Protein AF-A0A7G6Y5H1-F1 (afdb_monomer)

Mean predicted aligned error: 6.07 Å

pLDDT: mean 86.32, std 12.03, range [44.22, 97.88]

Secondary structure (DSSP, 8-state):
-HHHHHHHHHHHHHHHHHHHTS---GGGHHHHHHHHHHHHHHHHHHHHS---HHHHHHHHHHHHHHHHHHIIIIITTHHHHHHHHHHHHHHHHHHHHHHTTSS-HHHHHHHHHHHHHHHHHHHHT---HHHHHHHHHHHHHHHHHHHHHHHHHHTHHHHTT--S------HHHHHHHHHHHHHH-

Foldseek 3Di:
DVLVVVLVCQLVVLVVLLVVLPLDALLCQLVNLCSNCVSVQVVCCVPVVDGDCVSLVVSQVSNQRSQVVLCVPPQNCQLVVQLVCQLVVQLVVVVVVVVVVAADNNVSSNLSSLRSSQLNSVCSSPDDSVVSNVLSVVLSVQLVVVQVVVCVVVVVVPVVPDPDSPSHSSSNSSSVSSSVSSSVD

Radius of gyration: 16.45 Å; Cα contacts (8 Å, |Δi|>4): 243; chains: 1; bounding box: 45×28×51 Å

Structure (mmCIF, N/CA/C/O backbone):
data_AF-A0A7G6Y5H1-F1
#
_entry.id   AF-A0A7G6Y5H1-F1
#
loop_
_atom_site.group_PDB
_atom_site.id
_atom_site.type_symbol
_atom_site.label_atom_id
_atom_site.label_alt_id
_atom_site.label_comp_id
_atom_site.label_asym_id
_atom_site.label_entity_id
_atom_site.label_seq_id
_atom_site.pdbx_PDB_ins_code
_atom_site.Cartn_x
_atom_site.Cartn_y
_atom_site.Cartn_z
_atom_site.occupancy
_atom_site.B_iso_or_equiv
_atom_site.auth_seq_id
_atom_site.auth_comp_id
_atom_site.auth_asym_id
_atom_site.auth_atom_id
_atom_site.pdbx_PDB_model_num
ATOM 1 N N . MET A 1 1 ? -29.452 -4.545 0.955 1.00 57.19 1 MET A N 1
ATOM 2 C CA . MET A 1 1 ? -28.895 -4.351 -0.406 1.00 57.19 1 MET A CA 1
ATOM 3 C C . MET A 1 1 ? -27.833 -3.258 -0.446 1.00 57.19 1 MET A C 1
ATOM 5 O O . MET A 1 1 ? -26.845 -3.465 -1.133 1.00 57.19 1 MET A O 1
ATOM 9 N N . GLU A 1 2 ? -27.969 -2.169 0.320 1.00 74.62 2 GLU A N 1
ATOM 10 C CA . GLU A 1 2 ? -27.025 -1.032 0.322 1.00 74.62 2 GLU A CA 1
ATOM 11 C C . GLU A 1 2 ? -25.546 -1.386 0.541 1.00 74.62 2 GLU A C 1
ATOM 13 O O . GLU A 1 2 ? -24.696 -0.893 -0.192 1.00 74.62 2 GLU A O 1
ATOM 18 N N . GLU A 1 3 ? -25.213 -2.270 1.490 1.00 78.56 3 GLU A N 1
ATOM 19 C CA . GLU A 1 3 ? -23.804 -2.531 1.843 1.00 78.56 3 GLU A CA 1
ATOM 20 C C . GLU A 1 3 ? -22.987 -3.136 0.687 1.00 78.56 3 GLU A C 1
ATOM 22 O O . GLU A 1 3 ? -21.843 -2.740 0.461 1.00 78.56 3 GLU A O 1
ATOM 27 N N . LYS A 1 4 ? -23.577 -4.060 -0.085 1.00 81.38 4 LYS A N 1
ATOM 28 C CA . LYS A 1 4 ? -22.908 -4.655 -1.255 1.00 81.38 4 LYS A CA 1
ATOM 29 C C . LYS A 1 4 ? -22.724 -3.623 -2.366 1.00 81.38 4 LYS A C 1
ATOM 31 O O . LYS A 1 4 ? -21.653 -3.568 -2.963 1.00 81.38 4 LYS A O 1
ATOM 36 N N . THR A 1 5 ? -23.733 -2.785 -2.597 1.00 83.12 5 THR A N 1
ATOM 37 C CA . THR A 1 5 ? -23.684 -1.720 -3.604 1.00 83.12 5 THR A CA 1
ATOM 38 C C . THR A 1 5 ? -22.577 -0.717 -3.295 1.00 83.12 5 THR A C 1
ATOM 40 O O . THR A 1 5 ? -21.784 -0.411 -4.177 1.00 83.12 5 THR A O 1
ATOM 43 N N . ILE A 1 6 ? -22.446 -0.275 -2.038 1.00 83.50 6 ILE A N 1
ATOM 44 C CA . ILE A 1 6 ? -21.390 0.666 -1.628 1.00 83.50 6 ILE A CA 1
ATOM 45 C C . ILE A 1 6 ? -19.999 0.075 -1.878 1.00 83.50 6 ILE A C 1
ATOM 47 O O . ILE A 1 6 ? -19.141 0.752 -2.438 1.00 83.50 6 ILE A O 1
ATOM 51 N N . ARG A 1 7 ? -19.771 -1.195 -1.515 1.00 87.38 7 ARG A N 1
ATOM 52 C CA . ARG A 1 7 ? -18.475 -1.857 -1.744 1.00 87.38 7 ARG A CA 1
ATOM 53 C C . ARG A 1 7 ? -18.123 -1.917 -3.230 1.00 87.38 7 ARG A C 1
ATOM 55 O O . ARG A 1 7 ? -17.000 -1.591 -3.594 1.00 87.38 7 ARG A O 1
ATOM 62 N N . ILE A 1 8 ? -19.087 -2.291 -4.074 1.00 86.06 8 ILE A N 1
ATOM 63 C CA . ILE A 1 8 ? -18.897 -2.367 -5.528 1.00 86.06 8 ILE A CA 1
ATOM 64 C C . ILE A 1 8 ? -18.601 -0.981 -6.106 1.00 86.06 8 ILE A C 1
ATOM 66 O O . ILE A 1 8 ? -17.679 -0.851 -6.901 1.00 86.06 8 ILE A O 1
ATOM 70 N N . VAL A 1 9 ? -19.337 0.054 -5.690 1.00 87.06 9 VAL A N 1
ATOM 71 C CA . VAL A 1 9 ? -19.145 1.426 -6.184 1.00 87.06 9 VAL A CA 1
ATOM 72 C C . VAL A 1 9 ? -17.780 1.981 -5.778 1.00 87.06 9 VAL A C 1
ATOM 74 O O . VAL A 1 9 ? -17.096 2.553 -6.620 1.00 87.06 9 VAL A O 1
ATOM 77 N N . VAL A 1 10 ? -17.349 1.780 -4.528 1.00 86.12 10 VAL A N 1
ATOM 78 C CA . VAL A 1 10 ? -16.019 2.217 -4.068 1.00 86.12 10 VAL A CA 1
ATOM 79 C C . VAL A 1 10 ? -14.916 1.480 -4.822 1.00 86.12 10 VAL A C 1
ATOM 81 O O . VAL A 1 10 ? -13.999 2.120 -5.328 1.00 86.12 10 VAL A O 1
ATOM 84 N N . ALA A 1 11 ? -15.022 0.155 -4.945 1.00 87.50 11 ALA A N 1
ATOM 85 C CA . ALA A 1 11 ? -14.052 -0.647 -5.683 1.00 87.50 11 ALA A CA 1
ATOM 86 C C . ALA A 1 11 ? -13.960 -0.212 -7.150 1.00 87.50 11 ALA A C 1
ATOM 88 O O . ALA A 1 11 ? -12.872 0.061 -7.647 1.00 87.50 11 ALA A O 1
ATOM 89 N N . ALA A 1 12 ? -15.103 -0.093 -7.829 1.00 86.31 12 ALA A N 1
ATOM 90 C CA . ALA A 1 12 ? -15.162 0.348 -9.215 1.00 86.31 12 ALA A CA 1
ATOM 91 C C . ALA A 1 12 ? -14.600 1.766 -9.376 1.00 86.31 12 ALA A C 1
ATOM 93 O O . ALA A 1 12 ? -13.793 1.995 -10.270 1.00 86.31 12 ALA A O 1
ATOM 94 N N . GLY A 1 13 ? -14.968 2.694 -8.488 1.00 84.38 13 GLY A N 1
ATOM 95 C CA . GLY A 1 13 ? -14.472 4.067 -8.501 1.00 84.38 13 GLY A CA 1
ATOM 96 C C . GLY A 1 13 ? -12.954 4.146 -8.345 1.00 84.38 13 GLY A C 1
ATOM 97 O O . GLY A 1 13 ? -12.303 4.832 -9.125 1.00 84.38 13 GLY A O 1
ATOM 98 N N . LEU A 1 14 ? -12.380 3.398 -7.398 1.00 87.62 14 LEU A N 1
ATOM 99 C CA . LEU A 1 14 ? -10.930 3.346 -7.188 1.00 87.62 14 LEU A CA 1
ATOM 100 C C . LEU A 1 14 ? -10.200 2.671 -8.352 1.00 87.62 14 LEU A C 1
ATOM 102 O O . LEU A 1 14 ? -9.166 3.171 -8.780 1.00 87.62 14 LEU A O 1
ATOM 106 N N . CYS A 1 15 ? -10.743 1.585 -8.910 1.00 85.88 15 CYS A N 1
ATOM 107 C CA . CYS A 1 15 ? -10.173 0.948 -10.098 1.00 85.88 15 CYS A CA 1
ATOM 108 C C . CYS A 1 15 ? -10.182 1.894 -11.303 1.00 85.88 15 CYS A C 1
ATOM 110 O O . CYS A 1 15 ? -9.177 2.010 -11.996 1.00 85.88 15 CYS A O 1
ATOM 112 N N . VAL A 1 16 ? -11.296 2.590 -11.550 1.00 85.56 16 VAL A N 1
ATOM 113 C CA . VAL A 1 16 ? -11.408 3.560 -12.649 1.00 85.56 16 VAL A CA 1
ATOM 114 C C . VAL A 1 16 ? -10.455 4.732 -12.432 1.00 85.56 16 VAL A C 1
ATOM 116 O O . VAL A 1 16 ? -9.749 5.107 -13.362 1.00 85.56 16 VAL A O 1
ATOM 119 N N . ALA A 1 17 ? -10.392 5.279 -11.216 1.00 81.31 17 ALA A N 1
ATOM 120 C CA . ALA A 1 17 ? -9.475 6.364 -10.881 1.00 81.31 17 ALA A CA 1
ATOM 121 C C . ALA A 1 17 ? -8.012 5.943 -11.066 1.00 81.31 17 ALA A C 1
ATOM 123 O O . ALA A 1 17 ? -7.240 6.681 -11.669 1.00 81.31 17 ALA A O 1
ATOM 124 N N . LEU A 1 18 ? -7.656 4.734 -10.617 1.00 84.56 18 LEU A N 1
ATOM 125 C CA . LEU A 1 18 ? -6.321 4.175 -10.790 1.00 84.56 18 LEU A CA 1
ATOM 126 C C . LEU A 1 18 ? -5.973 4.062 -12.272 1.00 84.56 18 LEU A C 1
ATOM 128 O O . LEU A 1 18 ? -4.970 4.617 -12.691 1.00 84.56 18 LEU A O 1
ATOM 132 N N . LEU A 1 19 ? -6.820 3.408 -13.073 1.00 82.31 19 LEU A N 1
ATOM 133 C CA . LEU A 1 19 ? -6.599 3.239 -14.514 1.00 82.31 19 LEU A CA 1
ATOM 134 C C . LEU A 1 19 ? -6.568 4.579 -15.271 1.00 82.31 19 LEU A C 1
ATOM 136 O O . LEU A 1 19 ? -5.875 4.697 -16.279 1.00 82.31 19 LEU A O 1
ATOM 140 N N . GLY A 1 20 ? -7.296 5.586 -14.783 1.00 78.50 20 GLY A N 1
ATOM 141 C CA . GLY A 1 20 ? -7.318 6.939 -15.336 1.00 78.50 20 GLY A CA 1
ATOM 142 C C . GLY A 1 20 ? -6.099 7.799 -14.986 1.00 78.50 20 GLY A C 1
ATOM 143 O O . GLY A 1 20 ? -5.848 8.771 -15.693 1.00 78.50 20 GLY A O 1
ATOM 144 N N . ALA A 1 21 ? -5.325 7.450 -13.950 1.00 75.56 21 ALA A N 1
ATOM 145 C CA . ALA A 1 21 ? -4.159 8.223 -13.506 1.00 75.56 21 ALA A CA 1
ATOM 146 C C . ALA A 1 21 ? -2.975 8.188 -14.500 1.00 75.56 21 ALA A C 1
ATOM 148 O O . ALA A 1 21 ? -2.070 9.013 -14.409 1.00 75.56 21 ALA A O 1
ATOM 149 N N . GLY A 1 22 ? -2.998 7.286 -15.490 1.00 65.81 22 GLY A N 1
ATOM 150 C CA . GLY A 1 22 ? -1.928 7.138 -16.480 1.00 65.81 22 GLY A CA 1
ATOM 151 C C . GLY A 1 22 ? -0.660 6.488 -15.906 1.00 65.81 22 GLY A C 1
ATOM 152 O O . GLY A 1 22 ? -0.430 6.465 -14.700 1.00 65.81 22 GLY A O 1
ATOM 153 N N . GLY A 1 23 ? 0.163 5.882 -16.771 1.00 70.06 23 GLY A N 1
ATOM 154 C CA . GLY A 1 23 ? 1.411 5.225 -16.341 1.00 70.06 23 GLY A CA 1
ATOM 155 C C . GLY A 1 23 ? 1.211 3.979 -15.466 1.00 70.06 23 GLY A C 1
ATOM 156 O O . GLY A 1 23 ? 2.094 3.618 -14.696 1.00 70.06 23 GLY A O 1
ATOM 157 N N . VAL A 1 24 ? 0.041 3.344 -15.565 1.00 72.56 24 VAL A N 1
ATOM 158 C CA . VAL A 1 24 ? -0.353 2.177 -14.771 1.00 72.56 24 VAL A CA 1
ATOM 159 C C . VAL A 1 24 ? 0.063 0.912 -15.521 1.00 72.56 24 VAL A C 1
ATOM 161 O O . VAL A 1 24 ? -0.574 0.541 -16.508 1.00 72.56 24 VAL A O 1
ATOM 164 N N . GLY A 1 25 ? 1.151 0.275 -15.095 1.00 87.00 25 GLY A N 1
ATOM 165 C CA . GLY A 1 25 ? 1.607 -0.994 -15.654 1.00 87.00 25 GLY A CA 1
ATOM 166 C C . GLY A 1 25 ? 1.215 -2.194 -14.785 1.00 87.00 25 GLY A C 1
ATOM 167 O O . GLY A 1 25 ? 0.366 -2.088 -13.890 1.00 87.00 25 GLY A O 1
ATOM 168 N N . PRO A 1 26 ? 1.804 -3.373 -15.047 1.00 91.69 26 PRO A N 1
ATOM 169 C CA . PRO A 1 26 ? 1.557 -4.575 -14.257 1.00 91.69 26 PRO A CA 1
ATOM 170 C C . PRO A 1 26 ? 1.789 -4.417 -12.745 1.00 91.69 26 PRO A C 1
ATOM 172 O O . PRO A 1 26 ? 1.160 -5.139 -11.968 1.00 91.69 26 PRO A O 1
ATOM 175 N N . ALA A 1 27 ? 2.625 -3.474 -12.289 1.00 92.06 27 ALA A N 1
ATOM 176 C CA . ALA A 1 27 ? 2.854 -3.267 -10.855 1.00 92.06 27 ALA A CA 1
ATOM 177 C C . ALA A 1 27 ? 1.588 -2.811 -10.103 1.00 92.06 27 ALA A C 1
ATOM 179 O O . ALA A 1 27 ? 1.458 -3.031 -8.896 1.00 92.06 27 ALA A O 1
ATOM 180 N N . ALA A 1 28 ? 0.601 -2.264 -10.815 1.00 92.69 28 ALA A N 1
ATOM 181 C CA . ALA A 1 28 ? -0.667 -1.827 -10.246 1.00 92.69 28 ALA A CA 1
ATOM 182 C C . ALA A 1 28 ? -1.599 -2.966 -9.801 1.00 92.69 28 ALA A C 1
ATOM 184 O O . ALA A 1 28 ? -2.605 -2.694 -9.147 1.00 92.69 28 ALA A O 1
ATOM 185 N N . ILE A 1 29 ? -1.288 -4.236 -10.092 1.00 94.44 29 ILE A N 1
ATOM 186 C CA . ILE A 1 29 ? -2.112 -5.388 -9.675 1.00 94.44 29 ILE A CA 1
ATOM 187 C C . ILE A 1 29 ? -2.346 -5.401 -8.155 1.00 94.44 29 ILE A C 1
ATOM 189 O O . ILE A 1 29 ? -3.465 -5.651 -7.703 1.00 94.44 29 ILE A O 1
ATOM 193 N N . GLY A 1 30 ? -1.324 -5.069 -7.359 1.00 93.75 30 GLY A N 1
ATOM 194 C CA . GLY A 1 30 ? -1.467 -4.939 -5.907 1.00 93.75 30 GLY A CA 1
ATOM 195 C C . GLY A 1 30 ? -2.452 -3.835 -5.507 1.00 93.75 30 GLY A C 1
ATOM 196 O O . GLY A 1 30 ? -3.325 -4.056 -4.668 1.00 93.75 30 GLY A O 1
ATOM 197 N N . ALA A 1 31 ? -2.367 -2.669 -6.154 1.00 93.38 31 ALA A N 1
ATOM 198 C CA . ALA A 1 31 ? -3.290 -1.558 -5.930 1.00 93.38 31 ALA A CA 1
ATOM 199 C C . ALA A 1 31 ? -4.723 -1.897 -6.381 1.00 93.38 31 ALA A C 1
ATOM 201 O O . ALA A 1 31 ? -5.670 -1.599 -5.662 1.00 93.38 31 ALA A O 1
ATOM 202 N N . LEU A 1 32 ? -4.903 -2.595 -7.505 1.00 93.75 32 LEU A N 1
ATOM 203 C CA . LEU A 1 32 ? -6.215 -3.065 -7.968 1.00 93.75 32 LEU A CA 1
ATOM 204 C C . LEU A 1 32 ? -6.867 -4.018 -6.963 1.00 93.75 32 LEU A C 1
ATOM 206 O O . LEU A 1 32 ? -8.045 -3.866 -6.644 1.00 93.75 32 LEU A O 1
ATOM 210 N N . TYR A 1 33 ? -6.108 -4.969 -6.411 1.00 94.38 33 TYR A N 1
ATOM 211 C CA . TYR A 1 33 ? -6.616 -5.814 -5.331 1.00 94.38 33 TYR A CA 1
ATOM 212 C C . TYR A 1 33 ? -7.049 -4.967 -4.127 1.00 94.38 33 TYR A C 1
ATOM 214 O O . TYR A 1 33 ? -8.163 -5.124 -3.621 1.00 94.38 33 TYR A O 1
ATOM 222 N N . LEU A 1 34 ? -6.203 -4.019 -3.708 1.00 93.88 34 LEU A N 1
ATOM 223 C CA . LEU A 1 34 ? -6.506 -3.106 -2.609 1.00 93.88 34 LEU A CA 1
ATOM 224 C C . LEU A 1 34 ? -7.759 -2.269 -2.887 1.00 93.88 34 LEU A C 1
ATOM 226 O O . LEU A 1 34 ? -8.542 -2.070 -1.963 1.00 93.88 34 LEU A O 1
ATOM 230 N N . ALA A 1 35 ? -8.015 -1.836 -4.125 1.00 92.12 35 ALA A N 1
ATOM 231 C CA . ALA A 1 35 ? -9.234 -1.102 -4.485 1.00 92.12 35 ALA A CA 1
ATOM 232 C C . ALA A 1 35 ? -10.482 -1.935 -4.187 1.00 92.12 35 ALA A C 1
ATOM 234 O O . ALA A 1 35 ? -11.425 -1.448 -3.560 1.00 92.12 35 ALA A O 1
ATOM 235 N N . VAL A 1 36 ? -10.448 -3.218 -4.557 1.00 92.06 36 VAL A N 1
ATOM 236 C CA . VAL A 1 36 ? -11.548 -4.160 -4.319 1.00 92.06 36 VAL A CA 1
ATOM 237 C C . VAL A 1 36 ? -11.792 -4.379 -2.828 1.00 92.06 36 VAL A C 1
ATOM 239 O O . VAL A 1 36 ? -12.945 -4.395 -2.388 1.00 92.06 36 VAL A O 1
ATOM 242 N N . VAL A 1 37 ? -10.731 -4.526 -2.029 1.00 93.06 37 VAL A N 1
ATOM 243 C CA . VAL A 1 37 ? -10.872 -4.832 -0.596 1.00 93.06 37 VAL A CA 1
ATOM 244 C C . VAL A 1 37 ? -10.963 -3.599 0.306 1.00 93.06 37 VAL A C 1
ATOM 246 O O . VAL A 1 37 ? -11.373 -3.746 1.455 1.00 93.06 37 VAL A O 1
ATOM 249 N N . THR A 1 38 ? -10.669 -2.387 -0.183 1.00 92.06 38 THR A N 1
ATOM 250 C CA . THR A 1 38 ? -10.637 -1.141 0.617 1.00 92.06 38 THR A CA 1
ATOM 251 C C . THR A 1 38 ? -11.928 -0.944 1.407 1.00 92.06 38 THR A C 1
ATOM 253 O O . THR A 1 38 ? -11.887 -0.758 2.621 1.00 92.06 38 THR A O 1
ATOM 256 N N . ALA A 1 39 ? -13.090 -1.045 0.754 1.00 89.75 39 ALA A N 1
ATOM 257 C CA . ALA A 1 39 ? -14.370 -0.846 1.430 1.00 89.75 39 ALA A CA 1
ATOM 258 C C . ALA A 1 39 ? -14.636 -1.903 2.517 1.00 89.75 39 ALA A C 1
ATOM 260 O O . ALA A 1 39 ? -15.194 -1.580 3.563 1.00 89.75 39 ALA A O 1
ATOM 261 N N . ALA A 1 40 ? -14.223 -3.155 2.294 1.00 88.44 40 ALA A N 1
ATOM 262 C CA . ALA A 1 40 ? -14.358 -4.218 3.287 1.00 88.44 40 ALA A CA 1
ATOM 263 C C . ALA A 1 40 ? -13.399 -4.012 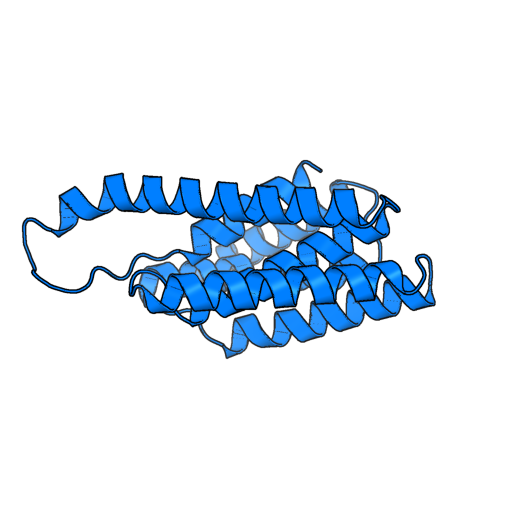4.470 1.00 88.44 40 ALA A C 1
ATOM 265 O O . ALA A 1 40 ? -13.824 -4.139 5.615 1.00 88.44 40 ALA A O 1
ATOM 266 N N . LEU A 1 41 ? -12.143 -3.635 4.206 1.00 88.44 41 LEU A N 1
ATOM 267 C CA . LEU A 1 41 ? -11.144 -3.333 5.235 1.00 88.44 41 LEU A CA 1
ATOM 268 C C . LEU A 1 41 ? -11.588 -2.164 6.118 1.00 88.44 41 LEU A C 1
ATOM 270 O O 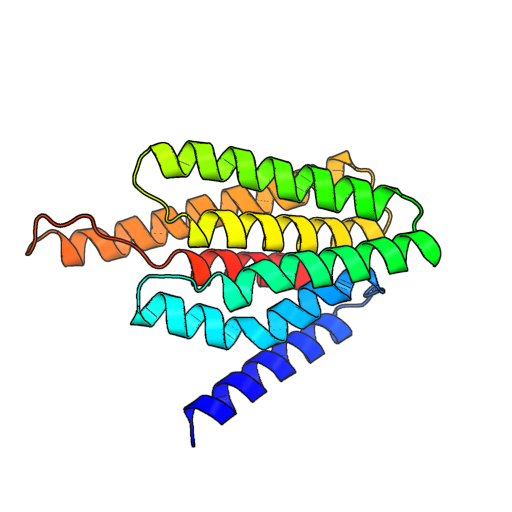. LEU A 1 41 ? -11.575 -2.292 7.336 1.00 88.44 41 LEU A O 1
ATOM 274 N N . VAL A 1 42 ? -12.063 -1.067 5.518 1.00 89.38 42 VAL A N 1
ATOM 275 C CA . VAL A 1 42 ? -12.589 0.092 6.259 1.00 89.38 42 VAL A CA 1
ATOM 276 C C . VAL A 1 42 ? -13.789 -0.302 7.120 1.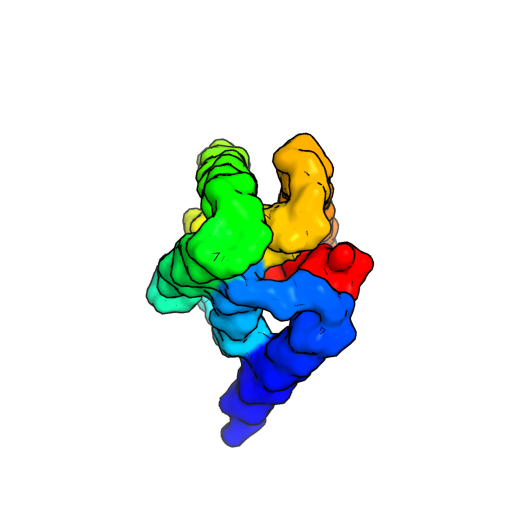00 89.38 42 VAL A C 1
ATOM 278 O O . VAL A 1 42 ? -13.888 0.115 8.270 1.00 89.38 42 VAL A O 1
ATOM 281 N N . GLN A 1 43 ? -14.704 -1.121 6.595 1.00 88.00 43 GLN A N 1
ATOM 282 C CA . GLN A 1 43 ? -15.872 -1.566 7.357 1.00 88.00 43 GLN A CA 1
ATOM 283 C C . GLN A 1 43 ? -15.496 -2.464 8.537 1.00 88.00 43 GLN A C 1
ATOM 285 O O . GLN A 1 43 ? -16.024 -2.254 9.627 1.00 88.00 43 GLN A O 1
ATOM 290 N N . HIS A 1 44 ? -14.602 -3.437 8.342 1.00 87.25 44 HIS A N 1
ATOM 291 C CA . HIS A 1 44 ? -14.135 -4.293 9.434 1.00 87.25 44 HIS A CA 1
ATOM 292 C C . HIS A 1 44 ? -13.368 -3.490 10.482 1.00 87.25 44 HIS A C 1
ATOM 294 O O . HIS A 1 44 ? -13.643 -3.642 11.669 1.00 87.25 44 HIS A O 1
ATOM 300 N N . ASP A 1 45 ? -12.498 -2.568 10.068 1.00 86.38 45 ASP A N 1
ATOM 301 C CA . ASP A 1 45 ? -11.732 -1.764 11.018 1.00 86.38 45 ASP A CA 1
ATOM 302 C C . ASP A 1 45 ? -12.639 -0.852 11.859 1.00 86.38 45 ASP A C 1
ATOM 304 O O . ASP A 1 45 ? -12.515 -0.787 13.077 1.00 86.38 45 ASP A O 1
ATOM 308 N N . LEU A 1 46 ? -13.649 -0.220 11.249 1.00 85.00 46 LEU A N 1
ATOM 309 C CA . LEU A 1 46 ? -14.599 0.623 11.984 1.00 85.00 46 LEU A CA 1
ATOM 310 C C . LEU A 1 46 ? -15.559 -0.165 12.892 1.00 85.00 46 LEU A C 1
ATOM 312 O O . LEU A 1 46 ? -15.995 0.370 13.913 1.00 85.00 46 LEU A O 1
ATOM 316 N N . ARG A 1 47 ? -15.937 -1.395 12.516 1.00 83.88 47 ARG A N 1
ATOM 317 C CA . ARG A 1 47 ? -16.904 -2.217 13.269 1.00 83.88 47 ARG A CA 1
ATOM 318 C C . ARG A 1 47 ? -16.246 -3.019 14.386 1.00 83.88 47 ARG A C 1
ATOM 320 O O . ARG A 1 47 ? -16.792 -3.096 15.482 1.00 83.88 47 ARG A O 1
ATOM 327 N N . GLU A 1 48 ? -15.111 -3.635 14.088 1.00 81.81 48 GLU A N 1
ATOM 328 C CA . GLU A 1 48 ? -14.474 -4.645 14.935 1.00 81.81 48 GLU A CA 1
ATOM 329 C C . GLU A 1 48 ? -13.154 -4.157 15.542 1.00 81.81 48 GLU A C 1
ATOM 331 O O . GLU A 1 48 ? -12.613 -4.847 16.404 1.00 81.81 48 GLU A O 1
ATOM 336 N N . LEU A 1 49 ? -12.641 -2.989 15.118 1.00 76.88 49 LEU A N 1
ATOM 337 C CA . LEU A 1 49 ? -11.325 -2.453 15.513 1.00 76.88 49 LEU A CA 1
ATOM 338 C C . LEU A 1 49 ? -10.191 -3.463 15.278 1.00 76.88 49 LEU A C 1
ATOM 340 O O . LEU A 1 49 ? -9.187 -3.494 15.989 1.00 76.88 49 LEU A O 1
ATOM 344 N N . ARG A 1 50 ? -10.394 -4.353 14.301 1.00 76.69 50 ARG A N 1
ATOM 345 C CA . ARG A 1 50 ? -9.491 -5.443 13.949 1.00 76.69 50 ARG A CA 1
ATOM 346 C C . ARG A 1 50 ? -9.513 -5.650 12.448 1.00 76.69 50 ARG A C 1
ATOM 348 O O . ARG A 1 50 ? -10.564 -5.866 11.847 1.00 76.69 50 ARG A O 1
ATOM 355 N N . LEU A 1 51 ? -8.326 -5.644 11.855 1.00 78.06 51 LEU A N 1
ATOM 356 C CA . LEU A 1 51 ? -8.145 -5.944 10.442 1.00 78.06 51 LEU A CA 1
ATOM 357 C C . LEU A 1 51 ? -7.953 -7.455 10.240 1.00 78.06 51 LEU A C 1
ATOM 359 O O . LEU A 1 51 ? -7.047 -8.041 10.840 1.00 78.06 51 LEU A O 1
ATOM 363 N N . PRO A 1 52 ? -8.772 -8.105 9.395 1.00 84.12 52 PRO A N 1
ATOM 364 C CA . PRO A 1 52 ? -8.646 -9.530 9.135 1.00 84.12 52 PRO A CA 1
ATOM 365 C C . PRO A 1 52 ? -7.428 -9.822 8.249 1.00 84.12 52 PRO A C 1
ATOM 367 O O . PRO A 1 52 ? -7.356 -9.392 7.094 1.00 84.12 52 PRO A O 1
ATOM 370 N N . ASP A 1 53 ? -6.510 -10.649 8.756 1.00 88.00 53 ASP A N 1
ATOM 371 C CA . ASP A 1 53 ? -5.338 -11.136 8.011 1.00 88.00 53 ASP A CA 1
ATOM 372 C C . ASP A 1 53 ? -5.725 -11.789 6.674 1.00 88.00 53 ASP A C 1
ATOM 374 O O . ASP A 1 53 ? -4.993 -11.679 5.692 1.00 88.00 53 ASP A O 1
ATOM 378 N N . ALA A 1 54 ? -6.906 -12.414 6.614 1.00 87.81 54 ALA A N 1
ATOM 379 C CA . ALA A 1 54 ? -7.444 -13.043 5.410 1.00 87.81 54 ALA A CA 1
ATOM 380 C C . ALA A 1 54 ? -7.669 -12.063 4.244 1.00 87.81 54 ALA A C 1
ATOM 382 O O . ALA A 1 54 ? -7.691 -12.501 3.100 1.00 87.81 54 ALA A O 1
ATOM 383 N N . LEU A 1 55 ? -7.826 -10.760 4.508 1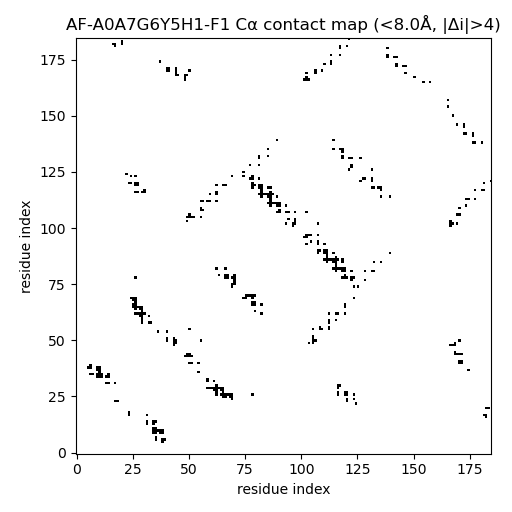.00 85.56 55 LEU A N 1
ATOM 384 C CA . LEU A 1 55 ? -7.931 -9.735 3.461 1.00 85.56 55 LEU A CA 1
ATOM 385 C C . LEU A 1 55 ? -6.593 -9.040 3.194 1.00 85.56 55 LEU A C 1
ATOM 387 O O . LEU A 1 55 ? -6.324 -8.649 2.059 1.00 85.56 55 LEU A O 1
ATOM 391 N N . VAL A 1 56 ? -5.748 -8.895 4.216 1.00 88.62 56 VAL A N 1
ATOM 392 C CA . VAL A 1 56 ? -4.475 -8.169 4.110 1.00 88.62 56 VAL A CA 1
ATOM 393 C C . VAL A 1 56 ? -3.387 -9.024 3.458 1.00 88.62 56 VAL A C 1
ATOM 395 O O . VAL A 1 56 ? -2.728 -8.571 2.524 1.00 88.62 56 VAL A O 1
ATOM 398 N N . LEU A 1 57 ? -3.211 -10.273 3.905 1.00 91.06 57 LEU A N 1
ATOM 399 C CA . LEU A 1 57 ? -2.123 -11.144 3.445 1.00 91.06 57 LEU A CA 1
ATOM 400 C C . LEU A 1 57 ? -2.185 -11.483 1.951 1.00 91.06 57 LEU A C 1
ATOM 402 O O . LEU A 1 57 ? -1.130 -11.446 1.313 1.00 91.06 57 LEU A O 1
ATOM 406 N N . PRO A 1 58 ? -3.361 -11.746 1.341 1.00 94.38 58 PRO A N 1
ATOM 407 C CA . PRO A 1 58 ? -3.414 -11.932 -0.105 1.00 94.38 58 PRO A CA 1
ATOM 408 C C . PRO A 1 58 ? -2.937 -10.693 -0.868 1.00 94.38 58 PRO A C 1
ATOM 410 O O . PRO A 1 58 ? -2.372 -10.832 -1.947 1.00 94.38 58 PRO A O 1
ATOM 413 N N . GLY A 1 59 ? -3.068 -9.492 -0.291 1.00 93.06 59 GLY A N 1
ATOM 414 C CA . GLY A 1 59 ? -2.552 -8.262 -0.888 1.00 93.06 59 GLY A CA 1
ATOM 415 C C . GLY A 1 59 ? -1.048 -8.313 -1.150 1.00 93.06 59 GLY A C 1
ATOM 416 O O . GLY A 1 59 ? -0.613 -7.901 -2.221 1.00 93.06 59 GLY A O 1
ATOM 417 N N . ALA A 1 60 ? -0.260 -8.912 -0.251 1.00 94.50 60 ALA A N 1
ATOM 418 C CA . ALA A 1 60 ? 1.171 -9.123 -0.480 1.00 94.50 60 ALA A CA 1
ATOM 419 C C . ALA A 1 60 ? 1.434 -10.025 -1.700 1.00 94.50 60 ALA A C 1
ATOM 421 O O . ALA A 1 60 ? 2.347 -9.757 -2.480 1.00 94.50 60 ALA A O 1
ATOM 422 N N . ALA A 1 61 ? 0.611 -11.060 -1.899 1.00 95.62 61 ALA A N 1
ATOM 423 C CA . ALA A 1 61 ? 0.718 -11.936 -3.062 1.00 95.62 61 ALA A CA 1
ATOM 424 C C . ALA A 1 61 ? 0.374 -11.195 -4.364 1.00 95.62 61 ALA A C 1
ATOM 426 O O . ALA A 1 61 ? 1.111 -11.316 -5.338 1.00 95.62 61 ALA A O 1
ATOM 427 N N . PHE A 1 62 ? -0.682 -10.374 -4.382 1.00 97.00 62 PHE A N 1
ATOM 428 C CA . PHE A 1 62 ? -1.027 -9.561 -5.556 1.00 97.00 62 PHE A CA 1
ATOM 429 C C . PHE A 1 62 ? 0.037 -8.501 -5.874 1.00 97.00 62 PHE A C 1
ATOM 431 O O . PHE A 1 62 ? 0.354 -8.293 -7.045 1.00 97.00 62 PHE A O 1
ATOM 438 N N . VAL A 1 63 ? 0.639 -7.880 -4.853 1.00 96.75 63 VAL A N 1
ATOM 439 C CA . VAL A 1 63 ? 1.795 -6.985 -5.033 1.00 96.75 63 VAL A CA 1
ATOM 440 C C . VAL A 1 63 ? 2.973 -7.743 -5.641 1.00 96.75 63 VAL A C 1
ATOM 442 O O . VAL A 1 63 ? 3.560 -7.269 -6.610 1.00 96.75 63 VAL A O 1
ATOM 445 N N . ALA A 1 64 ? 3.296 -8.933 -5.128 1.00 96.38 64 ALA A N 1
ATOM 446 C CA . ALA A 1 64 ? 4.384 -9.749 -5.657 1.00 96.38 64 ALA A CA 1
ATOM 447 C C . ALA A 1 64 ? 4.141 -10.154 -7.119 1.00 96.38 64 ALA A C 1
ATOM 449 O O . ALA A 1 64 ? 5.041 -10.020 -7.944 1.00 96.38 64 ALA A O 1
ATOM 450 N N . VAL A 1 65 ? 2.921 -10.585 -7.459 1.00 96.62 65 VAL A N 1
ATOM 451 C CA . VAL A 1 65 ? 2.536 -10.917 -8.840 1.00 96.62 65 VAL A CA 1
ATOM 452 C C . VAL A 1 65 ? 2.709 -9.708 -9.760 1.00 96.62 65 VAL A C 1
ATOM 454 O O . VAL A 1 65 ? 3.326 -9.839 -10.815 1.00 96.62 65 VAL A O 1
ATOM 457 N N . GLY A 1 66 ? 2.228 -8.529 -9.353 1.00 95.12 66 GLY A N 1
ATOM 458 C CA . GLY A 1 66 ? 2.382 -7.301 -10.136 1.00 95.12 66 GLY A CA 1
ATOM 459 C C . GLY A 1 66 ? 3.838 -6.886 -10.325 1.00 95.12 66 GLY A C 1
ATOM 460 O O . GLY A 1 66 ? 4.264 -6.608 -11.445 1.00 95.12 66 GLY A O 1
ATOM 461 N N . ALA A 1 67 ? 4.626 -6.907 -9.249 1.00 94.56 67 ALA A N 1
ATOM 462 C CA . ALA A 1 67 ? 6.036 -6.538 -9.285 1.00 94.56 67 ALA A CA 1
ATOM 463 C C . ALA A 1 67 ? 6.869 -7.499 -10.147 1.00 94.56 67 ALA A C 1
ATOM 465 O O . ALA A 1 67 ? 7.704 -7.052 -10.931 1.00 94.56 67 ALA A O 1
ATOM 466 N N . VAL A 1 68 ? 6.629 -8.811 -10.044 1.00 95.62 68 VAL A N 1
ATOM 467 C CA . VAL A 1 68 ? 7.316 -9.822 -10.864 1.00 95.62 68 VAL A CA 1
ATOM 468 C C . VAL A 1 68 ? 6.911 -9.695 -12.328 1.00 95.62 68 VAL A C 1
ATOM 470 O O . VAL A 1 68 ? 7.781 -9.726 -13.192 1.00 95.62 68 VAL A O 1
ATOM 473 N N . TRP A 1 69 ? 5.625 -9.500 -12.629 1.00 94.56 69 TRP A N 1
ATOM 474 C CA . TRP A 1 69 ? 5.187 -9.271 -14.007 1.00 94.56 69 TRP A CA 1
ATOM 475 C C . TRP A 1 69 ? 5.861 -8.020 -14.581 1.00 94.56 69 TRP A C 1
ATOM 477 O O . TRP A 1 69 ? 6.467 -8.085 -15.649 1.00 94.56 69 TRP A O 1
ATOM 487 N N . SER A 1 70 ? 5.842 -6.906 -13.848 1.00 93.06 70 SER A N 1
ATOM 488 C CA . SER A 1 70 ? 6.503 -5.667 -14.266 1.00 93.06 70 SER A CA 1
ATOM 489 C C . SER A 1 70 ? 8.004 -5.872 -14.525 1.00 93.06 70 SER A C 1
ATOM 491 O O . SER A 1 70 ? 8.520 -5.461 -15.569 1.00 93.06 70 SER A O 1
ATOM 493 N N . ALA A 1 71 ? 8.694 -6.607 -13.645 1.00 92.31 71 ALA A N 1
ATOM 494 C CA . ALA A 1 71 ? 10.112 -6.928 -13.802 1.00 92.31 71 ALA A CA 1
ATOM 495 C C . ALA A 1 71 ? 10.406 -7.797 -15.037 1.00 92.31 71 ALA A C 1
ATOM 497 O O . ALA A 1 71 ? 11.426 -7.584 -15.692 1.00 92.31 71 ALA A O 1
ATOM 498 N N . LEU A 1 72 ? 9.522 -8.745 -15.370 1.00 91.19 72 LEU A N 1
ATOM 499 C CA . LEU A 1 72 ? 9.659 -9.612 -16.547 1.00 91.19 72 LEU A CA 1
ATOM 500 C C . LEU A 1 72 ? 9.330 -8.893 -17.864 1.00 91.19 72 LEU A C 1
ATOM 502 O O . LEU A 1 72 ? 9.863 -9.271 -18.904 1.00 91.19 72 LEU A O 1
ATOM 506 N N . GLY A 1 73 ? 8.432 -7.904 -17.832 1.00 82.31 73 GLY A N 1
ATOM 507 C CA . GLY A 1 73 ? 7.928 -7.235 -19.033 1.00 82.31 73 GLY A CA 1
ATOM 508 C C . GLY A 1 73 ? 8.650 -5.940 -19.407 1.00 82.31 73 GLY A C 1
ATOM 509 O O . GLY A 1 73 ? 8.882 -5.706 -20.590 1.00 82.31 73 GLY A O 1
ATOM 510 N N . PHE A 1 74 ? 8.969 -5.084 -18.428 1.00 69.25 74 PHE A N 1
ATOM 511 C CA . PHE A 1 74 ? 9.271 -3.670 -18.702 1.00 69.25 74 PHE A CA 1
ATOM 512 C C . PHE A 1 74 ? 10.380 -3.048 -17.832 1.00 69.25 74 PHE A C 1
ATOM 514 O O . PHE A 1 74 ? 11.088 -2.172 -18.321 1.00 69.25 74 PHE A O 1
ATOM 521 N N . GLY A 1 75 ? 10.541 -3.452 -16.564 1.00 58.50 75 GLY A N 1
ATOM 522 C CA . GLY A 1 75 ? 11.181 -2.586 -15.551 1.00 58.50 75 GLY A CA 1
ATOM 523 C C . GLY A 1 75 ? 12.453 -3.097 -14.867 1.00 58.50 75 GLY A C 1
ATOM 524 O O . GLY A 1 75 ? 13.021 -2.397 -14.028 1.00 58.50 75 GLY A O 1
ATOM 525 N N . GLY A 1 76 ? 12.913 -4.312 -15.175 1.00 77.50 76 GLY A N 1
ATOM 526 C CA . GLY A 1 76 ? 14.018 -4.930 -14.441 1.00 77.50 76 GLY A CA 1
ATOM 527 C C . GLY A 1 76 ? 13.699 -5.157 -12.955 1.00 77.50 76 GLY A C 1
ATOM 528 O O . GLY A 1 76 ? 12.608 -4.888 -12.453 1.00 77.50 76 GLY A O 1
ATOM 529 N N . TRP A 1 77 ? 14.668 -5.683 -12.212 1.00 90.81 77 TRP A N 1
ATOM 530 C CA . TRP A 1 77 ? 14.453 -6.122 -10.826 1.00 90.81 77 TRP A CA 1
ATOM 531 C C . TRP A 1 77 ? 14.284 -4.982 -9.808 1.00 90.81 77 TRP A C 1
ATOM 533 O O . TRP A 1 77 ? 14.065 -5.252 -8.626 1.00 90.81 77 TRP A O 1
ATOM 543 N N . LEU A 1 78 ? 14.342 -3.719 -10.250 1.00 91.50 78 LEU A N 1
ATOM 544 C CA . LEU A 1 78 ? 14.164 -2.552 -9.389 1.00 91.50 78 LEU A CA 1
ATOM 545 C C . LEU A 1 78 ? 12.768 -2.517 -8.758 1.00 91.50 78 LEU A C 1
ATOM 547 O O . LEU A 1 78 ? 12.667 -2.244 -7.568 1.00 91.50 78 LEU A O 1
ATOM 551 N N . VAL A 1 79 ? 11.712 -2.844 -9.511 1.00 93.81 79 VAL A N 1
ATOM 552 C CA . VAL A 1 79 ? 10.324 -2.837 -9.006 1.00 93.81 79 VAL A CA 1
ATOM 553 C C . VAL A 1 79 ? 10.156 -3.831 -7.854 1.00 93.81 79 VAL A C 1
ATOM 555 O O . VAL A 1 79 ? 9.601 -3.498 -6.808 1.00 93.81 79 VAL A O 1
ATOM 558 N N . VAL A 1 80 ? 10.706 -5.039 -8.010 1.00 95.88 80 VAL A N 1
ATOM 559 C CA . VAL A 1 80 ? 10.693 -6.080 -6.970 1.00 95.88 80 VAL A CA 1
ATOM 560 C C . VAL A 1 80 ? 11.534 -5.653 -5.767 1.00 95.88 80 VAL A C 1
ATOM 562 O O . VAL A 1 80 ? 11.076 -5.756 -4.630 1.00 95.88 80 VAL A O 1
ATOM 565 N N . GLY A 1 81 ? 12.743 -5.137 -6.007 1.00 95.62 81 GLY A N 1
ATOM 566 C CA . GLY A 1 81 ? 13.630 -4.650 -4.952 1.00 95.62 81 GLY A CA 1
ATOM 567 C C . GLY A 1 81 ? 13.005 -3.514 -4.141 1.00 95.62 81 GLY A C 1
ATOM 568 O O . GLY A 1 81 ? 13.023 -3.560 -2.915 1.00 95.62 81 GLY A O 1
ATOM 569 N N . ALA A 1 82 ? 12.392 -2.536 -4.808 1.00 95.94 82 ALA A N 1
ATOM 570 C CA . ALA A 1 82 ? 11.708 -1.420 -4.171 1.00 95.94 82 ALA A CA 1
ATOM 571 C C . ALA A 1 82 ? 10.507 -1.891 -3.341 1.00 95.94 82 ALA A C 1
ATOM 573 O O . ALA A 1 82 ? 10.397 -1.524 -2.172 1.00 95.94 82 ALA A O 1
ATOM 574 N N . ALA A 1 83 ? 9.654 -2.758 -3.901 1.00 96.69 83 ALA A N 1
ATOM 575 C CA . ALA A 1 83 ? 8.517 -3.331 -3.183 1.00 96.69 83 ALA A CA 1
ATOM 576 C C . ALA A 1 83 ? 8.954 -4.074 -1.909 1.00 96.69 83 ALA A C 1
ATOM 578 O O . ALA A 1 83 ? 8.355 -3.888 -0.849 1.00 96.69 83 ALA A O 1
ATOM 579 N N . LEU A 1 84 ? 10.027 -4.869 -1.990 1.00 96.94 84 LEU A N 1
ATOM 580 C CA . LEU A 1 84 ? 10.582 -5.590 -0.845 1.00 96.94 84 LEU A CA 1
ATOM 581 C C . LEU A 1 84 ? 11.184 -4.646 0.198 1.00 96.94 84 LEU A C 1
ATOM 583 O O . LEU A 1 84 ? 10.837 -4.745 1.372 1.00 96.94 84 LEU A O 1
ATOM 587 N N . VAL A 1 85 ? 12.064 -3.728 -0.210 1.00 97.12 85 VAL A N 1
ATOM 588 C CA . VAL A 1 85 ? 12.749 -2.801 0.706 1.00 97.12 85 VAL A CA 1
ATOM 589 C C . VAL A 1 85 ? 11.743 -1.915 1.430 1.00 97.12 85 VAL A C 1
ATOM 591 O O . VAL A 1 85 ? 11.796 -1.802 2.653 1.00 97.12 85 VAL A O 1
ATOM 594 N N . CYS A 1 86 ? 10.797 -1.325 0.701 1.00 97.62 86 CYS A N 1
ATOM 595 C CA . CYS A 1 86 ? 9.775 -0.467 1.284 1.00 97.62 86 CYS A CA 1
ATOM 596 C C . CYS A 1 86 ? 8.779 -1.264 2.132 1.00 97.62 86 CYS A C 1
ATOM 598 O O . CYS A 1 86 ? 8.502 -0.869 3.260 1.00 97.62 86 CYS A O 1
ATOM 600 N N . GLY A 1 87 ? 8.294 -2.413 1.651 1.00 96.75 87 GLY A N 1
ATOM 601 C CA . GLY A 1 87 ? 7.364 -3.255 2.405 1.00 96.75 87 GLY A CA 1
ATOM 602 C C . GLY A 1 87 ? 7.956 -3.767 3.718 1.00 96.75 87 GLY A C 1
ATOM 603 O O . GLY A 1 87 ? 7.354 -3.602 4.779 1.00 96.75 87 GLY A O 1
ATOM 604 N N . VAL A 1 88 ? 9.161 -4.342 3.669 1.00 97.25 88 VAL A N 1
ATOM 605 C CA . VAL A 1 88 ? 9.868 -4.843 4.859 1.00 97.25 88 VAL A CA 1
ATOM 606 C C . VAL A 1 88 ? 10.293 -3.692 5.767 1.00 97.25 88 VAL A C 1
ATOM 608 O O . VAL A 1 88 ? 10.118 -3.783 6.979 1.00 97.25 88 VAL A O 1
ATOM 611 N N . GLY A 1 89 ? 10.805 -2.594 5.207 1.00 96.12 89 GLY A N 1
ATOM 612 C CA . GLY A 1 89 ? 11.197 -1.413 5.975 1.00 96.12 89 GLY A CA 1
ATOM 613 C C . GLY A 1 89 ? 10.025 -0.823 6.761 1.00 96.12 89 GLY A C 1
ATOM 614 O O . GLY A 1 89 ? 10.143 -0.590 7.965 1.00 96.12 89 GLY A O 1
ATOM 615 N N . THR A 1 90 ? 8.866 -0.662 6.116 1.00 96.50 90 THR A N 1
ATOM 616 C CA . THR A 1 90 ? 7.637 -0.216 6.782 1.00 96.50 90 THR A CA 1
ATOM 617 C C . THR A 1 90 ? 7.159 -1.229 7.814 1.00 96.50 90 THR A C 1
ATOM 619 O O . THR A 1 90 ? 6.814 -0.816 8.918 1.00 96.50 90 THR A O 1
ATOM 622 N N . LEU A 1 91 ? 7.189 -2.534 7.515 1.00 95.44 91 LEU A N 1
ATOM 623 C CA . LEU A 1 91 ? 6.835 -3.577 8.483 1.00 95.44 91 LEU A CA 1
ATOM 624 C C . LEU A 1 91 ? 7.675 -3.447 9.758 1.00 95.44 91 LEU A C 1
ATOM 626 O O . LEU A 1 91 ? 7.124 -3.362 10.850 1.00 95.44 91 LEU A O 1
ATOM 630 N N . VAL A 1 92 ? 9.002 -3.386 9.622 1.00 95.50 92 VAL A N 1
ATOM 631 C CA . VAL A 1 92 ? 9.926 -3.266 10.757 1.00 95.50 92 VAL A CA 1
ATOM 632 C C . VAL A 1 92 ? 9.661 -1.979 11.536 1.00 95.50 92 VAL A C 1
ATOM 634 O O . VAL A 1 92 ? 9.500 -2.031 12.755 1.00 95.50 92 VAL A O 1
ATOM 637 N N . GLY A 1 93 ? 9.548 -0.838 10.851 1.00 92.69 93 GLY A N 1
ATOM 638 C CA . GLY A 1 93 ? 9.271 0.447 11.496 1.00 92.69 93 GLY A CA 1
ATOM 639 C C . GLY A 1 93 ? 7.956 0.441 12.281 1.00 92.69 93 GLY A C 1
ATOM 640 O O . GLY A 1 93 ? 7.916 0.864 13.436 1.00 92.69 93 GLY A O 1
ATOM 641 N N . PHE A 1 94 ? 6.888 -0.103 11.698 1.00 92.19 94 PHE A N 1
ATOM 642 C CA . PHE A 1 94 ? 5.579 -0.179 12.345 1.00 92.19 94 PHE A CA 1
ATOM 643 C C . PHE A 1 94 ? 5.522 -1.238 13.453 1.00 92.19 94 PHE A C 1
ATOM 645 O O . PHE A 1 94 ? 4.831 -1.008 14.440 1.00 92.19 94 PHE A O 1
ATOM 652 N N . VAL A 1 95 ? 6.267 -2.350 13.369 1.00 92.75 95 VAL A N 1
ATOM 653 C CA . VAL A 1 95 ? 6.418 -3.301 14.491 1.00 92.75 95 VAL A CA 1
ATOM 654 C C . VAL A 1 95 ? 7.073 -2.613 15.688 1.00 92.75 95 VAL A C 1
ATOM 656 O O . VAL A 1 95 ? 6.608 -2.773 16.818 1.00 92.75 95 VAL A O 1
ATOM 659 N N . VAL A 1 96 ? 8.122 -1.816 15.453 1.00 91.50 96 VAL A N 1
ATOM 660 C CA . VAL A 1 96 ? 8.780 -1.048 16.520 1.00 91.50 96 VAL A CA 1
ATOM 661 C C . VAL A 1 9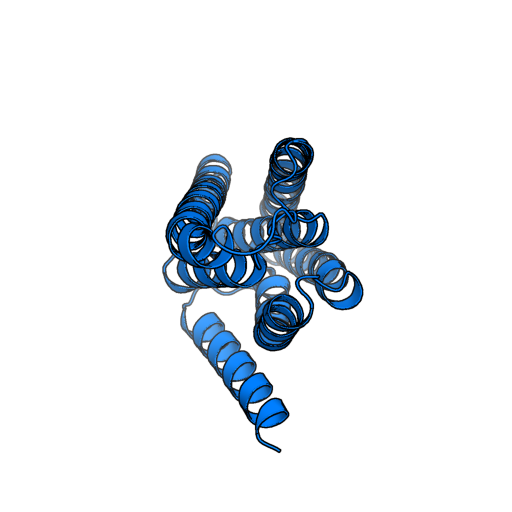6 ? 7.782 -0.089 17.172 1.00 91.50 96 VAL A C 1
ATOM 663 O O . VAL A 1 96 ? 7.656 -0.086 18.395 1.00 91.50 96 VAL A O 1
ATOM 666 N N . LEU A 1 97 ? 7.002 0.654 16.383 1.00 86.94 97 LEU A N 1
ATOM 667 C CA . LEU A 1 97 ? 5.948 1.532 16.911 1.00 86.94 97 LEU A CA 1
ATOM 668 C C . LEU A 1 97 ? 4.839 0.765 17.653 1.00 86.94 97 LEU A C 1
ATOM 670 O O . LEU A 1 97 ? 4.396 1.199 18.717 1.00 86.94 97 LEU A O 1
ATOM 674 N N . ALA A 1 98 ? 4.416 -0.392 17.138 1.00 87.25 98 ALA A N 1
ATOM 675 C CA . ALA A 1 98 ? 3.383 -1.226 17.749 1.00 87.25 98 ALA A CA 1
ATOM 676 C C . ALA A 1 98 ? 3.811 -1.767 19.122 1.00 87.25 98 ALA A C 1
ATOM 678 O O . ALA A 1 98 ? 2.971 -1.913 20.011 1.00 87.25 98 ALA A O 1
ATOM 679 N N . SER A 1 99 ? 5.113 -1.986 19.340 1.00 85.56 99 SER A N 1
ATOM 680 C CA . SER A 1 99 ? 5.644 -2.385 20.651 1.00 85.56 99 SER A CA 1
ATOM 681 C C . SER A 1 99 ? 5.388 -1.340 21.753 1.00 85.56 99 SER A C 1
ATOM 683 O O . SER A 1 99 ? 5.288 -1.696 22.925 1.00 85.56 99 SER A O 1
ATOM 685 N N . GLY A 1 100 ? 5.170 -0.072 21.375 1.00 79.00 100 GLY A N 1
ATOM 686 C CA . GLY A 1 100 ? 4.751 1.019 22.262 1.00 79.00 100 GLY A CA 1
ATOM 687 C C . GLY A 1 100 ? 3.269 1.005 22.667 1.00 79.00 100 GLY A C 1
ATOM 688 O O . GLY A 1 100 ? 2.851 1.847 23.458 1.00 79.00 100 GLY A O 1
ATOM 689 N N . GLY A 1 101 ? 2.461 0.067 22.154 1.00 68.69 101 GLY A N 1
ATOM 690 C CA . GLY A 1 101 ? 1.082 -0.173 22.606 1.00 68.69 101 GLY A CA 1
ATOM 691 C C . GLY A 1 101 ? -0.011 0.686 21.958 1.00 68.69 101 GLY A C 1
ATOM 692 O O . GLY A 1 101 ? -1.136 0.684 22.453 1.00 68.69 101 GLY A O 1
ATOM 693 N N . GLY A 1 102 ? 0.295 1.407 20.874 1.00 72.31 102 GLY A N 1
ATOM 694 C CA . GLY A 1 102 ? -0.655 2.302 20.194 1.00 72.31 102 GLY A CA 1
ATOM 695 C C . GLY A 1 102 ? -1.191 1.818 18.841 1.00 72.31 102 GLY A C 1
ATOM 696 O O . GLY A 1 102 ? -2.109 2.441 18.317 1.00 72.31 102 GLY A O 1
ATOM 697 N N . LEU A 1 103 ? -0.631 0.749 18.264 1.00 80.94 103 LEU A N 1
ATOM 698 C CA . LEU A 1 103 ? -0.928 0.323 16.893 1.00 80.94 103 LEU A CA 1
ATOM 699 C C . LEU A 1 103 ? -1.142 -1.194 16.826 1.00 80.94 103 LEU A C 1
ATOM 701 O O . LEU A 1 103 ? -0.365 -1.963 17.397 1.00 80.94 103 LEU A O 1
ATOM 705 N N . GLY A 1 104 ? -2.213 -1.626 16.158 1.00 85.12 104 GLY A N 1
ATOM 706 C CA . GLY A 1 104 ? -2.578 -3.035 16.063 1.00 85.12 104 GLY A CA 1
ATOM 707 C C . GLY A 1 104 ? -1.699 -3.788 15.066 1.00 85.12 104 GLY A C 1
ATOM 708 O O . GLY A 1 104 ? -1.319 -3.260 14.027 1.00 85.12 104 GLY A O 1
ATOM 709 N N . MET A 1 105 ? -1.415 -5.069 15.325 1.00 88.69 105 MET A N 1
ATOM 710 C CA . MET A 1 105 ? -0.626 -5.899 14.395 1.00 88.69 105 MET A CA 1
ATOM 711 C C . MET A 1 105 ? -1.265 -5.993 12.993 1.00 88.69 105 MET A C 1
ATOM 713 O O . MET A 1 105 ? -0.557 -6.130 11.997 1.00 88.69 105 MET A O 1
ATOM 717 N N . GLY A 1 106 ? -2.594 -5.882 12.899 1.00 87.75 106 GLY A N 1
ATOM 718 C CA . GLY A 1 106 ? -3.296 -5.793 11.616 1.00 87.75 106 GLY A CA 1
ATOM 719 C C . GLY A 1 106 ? -2.904 -4.547 10.812 1.00 87.75 106 GLY A C 1
ATOM 720 O O . GLY A 1 106 ? -2.622 -4.659 9.620 1.00 87.75 106 GLY A O 1
ATOM 721 N N . ASP A 1 107 ? -2.788 -3.391 11.472 1.00 89.56 107 ASP A N 1
ATOM 722 C CA . ASP A 1 107 ? -2.359 -2.133 10.849 1.00 89.56 107 ASP A CA 1
ATOM 723 C C . ASP A 1 107 ? -0.904 -2.205 10.387 1.00 89.56 107 ASP A C 1
ATOM 725 O O . ASP A 1 107 ? -0.577 -1.706 9.316 1.00 89.56 107 ASP A O 1
ATOM 729 N N . VAL A 1 108 ? -0.034 -2.874 11.155 1.00 93.06 108 VAL A N 1
ATOM 730 C CA . VAL A 1 108 ? 1.375 -3.086 10.778 1.00 93.06 108 VAL A CA 1
ATOM 731 C C . VAL A 1 108 ? 1.478 -3.853 9.460 1.00 93.06 108 VAL A C 1
ATOM 733 O O . VAL A 1 108 ? 2.203 -3.451 8.548 1.00 93.06 108 VAL A O 1
ATOM 736 N N . LYS A 1 109 ? 0.731 -4.956 9.338 1.00 94.44 109 LYS A N 1
ATOM 737 C CA . LYS A 1 109 ? 0.714 -5.777 8.120 1.00 94.44 109 LYS A CA 1
ATOM 738 C C . LYS A 1 109 ? 0.101 -5.019 6.951 1.00 94.44 109 LYS A C 1
ATOM 740 O O . LYS A 1 109 ? 0.635 -5.079 5.846 1.00 94.44 109 LYS A O 1
ATOM 745 N N . LEU A 1 110 ? -0.992 -4.294 7.190 1.00 94.31 110 LEU A N 1
ATOM 746 C CA . LEU A 1 110 ? -1.616 -3.467 6.165 1.00 94.31 110 LEU A CA 1
ATOM 747 C C . LEU A 1 110 ? -0.639 -2.395 5.677 1.00 94.31 110 LEU A C 1
ATOM 749 O O . LEU A 1 110 ? -0.428 -2.285 4.475 1.00 94.31 110 LEU A O 1
ATOM 753 N N . ALA A 1 111 ? 0.017 -1.670 6.585 1.00 95.75 111 ALA A N 1
ATOM 754 C CA . ALA A 1 111 ? 0.996 -0.646 6.243 1.00 95.75 111 ALA A CA 1
ATOM 755 C C . ALA A 1 111 ? 2.137 -1.208 5.383 1.00 95.75 111 ALA A C 1
ATOM 757 O O . ALA A 1 111 ? 2.512 -0.589 4.392 1.00 95.75 111 ALA A O 1
ATOM 758 N N . ALA A 1 112 ? 2.638 -2.405 5.702 1.00 97.25 112 ALA A N 1
ATOM 759 C CA . ALA A 1 112 ? 3.655 -3.081 4.898 1.00 97.25 112 ALA A CA 1
ATOM 760 C C . ALA A 1 112 ? 3.170 -3.404 3.472 1.00 97.25 112 ALA A C 1
ATOM 762 O O . ALA A 1 112 ? 3.892 -3.163 2.505 1.00 97.25 112 ALA A O 1
ATOM 763 N N . VAL A 1 113 ? 1.939 -3.910 3.325 1.00 97.62 113 VAL A N 1
ATOM 764 C CA . VAL A 1 113 ? 1.345 -4.204 2.007 1.00 97.62 113 VAL A CA 1
ATOM 765 C C . VAL A 1 113 ? 1.117 -2.923 1.203 1.00 97.62 113 VAL A C 1
ATOM 767 O O . VAL A 1 113 ? 1.440 -2.890 0.017 1.00 97.62 113 VAL A O 1
ATOM 770 N N . LEU A 1 114 ? 0.609 -1.862 1.836 1.00 97.56 114 LEU A N 1
ATOM 771 C CA . LEU A 1 114 ? 0.396 -0.561 1.194 1.00 97.56 114 LEU A CA 1
ATOM 772 C C . LEU A 1 114 ? 1.720 0.074 0.752 1.00 97.56 114 LEU A C 1
ATOM 774 O O . LEU A 1 114 ? 1.818 0.546 -0.377 1.00 97.56 114 LEU A O 1
ATOM 778 N N . ALA A 1 115 ? 2.753 0.024 1.597 1.00 97.88 115 ALA A N 1
ATOM 779 C CA . ALA A 1 115 ? 4.090 0.508 1.266 1.00 97.88 115 ALA A CA 1
ATOM 780 C C . ALA A 1 115 ? 4.704 -0.254 0.087 1.00 97.88 115 ALA A C 1
ATOM 782 O O . ALA A 1 115 ? 5.252 0.365 -0.823 1.00 97.88 115 ALA A O 1
ATOM 783 N N . ALA A 1 116 ? 4.582 -1.584 0.073 1.00 97.81 116 ALA A N 1
ATOM 784 C CA . ALA A 1 116 ? 5.074 -2.412 -1.024 1.00 97.81 116 ALA A CA 1
ATOM 785 C C . ALA A 1 116 ? 4.325 -2.128 -2.337 1.00 97.81 116 ALA A C 1
ATOM 787 O O . ALA A 1 116 ? 4.954 -1.995 -3.385 1.00 97.81 116 ALA A O 1
ATOM 788 N N . ALA A 1 117 ? 2.995 -1.991 -2.279 1.00 96.88 117 ALA A N 1
ATOM 789 C CA . ALA A 1 117 ? 2.169 -1.647 -3.434 1.00 96.88 117 ALA A CA 1
ATOM 790 C C . ALA A 1 117 ? 2.522 -0.260 -3.992 1.00 96.88 117 ALA A C 1
ATOM 792 O O . ALA A 1 117 ? 2.707 -0.114 -5.199 1.00 96.88 117 ALA A O 1
ATOM 793 N N . LEU A 1 118 ? 2.661 0.743 -3.118 1.00 96.25 118 LEU A N 1
ATOM 794 C CA . LEU A 1 118 ? 3.025 2.104 -3.508 1.00 96.25 118 LEU A CA 1
ATOM 795 C C . LEU A 1 118 ? 4.424 2.136 -4.130 1.00 96.25 118 LEU A C 1
ATOM 797 O O . LEU A 1 118 ? 4.604 2.706 -5.200 1.00 96.25 118 LEU A O 1
ATOM 801 N N . ALA A 1 119 ? 5.398 1.474 -3.501 1.00 96.38 119 ALA A N 1
ATOM 802 C CA . ALA A 1 119 ? 6.756 1.378 -4.024 1.00 96.38 119 ALA A CA 1
ATOM 803 C C . ALA A 1 119 ? 6.797 0.731 -5.410 1.00 96.38 119 ALA A C 1
ATOM 805 O O . ALA A 1 119 ? 7.510 1.220 -6.278 1.00 96.38 119 ALA A O 1
ATOM 806 N N . ALA A 1 120 ? 6.025 -0.339 -5.629 1.00 94.94 120 ALA A N 1
ATOM 807 C CA . ALA A 1 120 ? 5.966 -1.021 -6.917 1.00 94.94 120 ALA A CA 1
ATOM 808 C C . ALA A 1 120 ? 5.406 -0.103 -8.018 1.00 94.94 120 ALA A C 1
ATOM 810 O O . ALA A 1 120 ? 6.013 0.012 -9.080 1.00 94.94 120 ALA A O 1
ATOM 811 N N . VAL A 1 121 ? 4.296 0.593 -7.744 1.00 93.44 121 VAL A N 1
ATOM 812 C CA . VAL A 1 121 ? 3.673 1.539 -8.689 1.00 93.44 121 VAL A CA 1
ATOM 813 C C . VAL A 1 121 ? 4.605 2.709 -9.006 1.00 93.44 121 VAL A C 1
ATOM 815 O O . VAL A 1 121 ? 4.756 3.082 -10.165 1.00 93.44 121 VAL A O 1
ATOM 818 N N . VAL A 1 122 ? 5.269 3.275 -7.995 1.00 92.62 122 VAL A N 1
ATOM 819 C CA . VAL A 1 122 ? 6.197 4.397 -8.192 1.00 92.62 122 VAL A CA 1
ATOM 820 C C . VAL A 1 122 ? 7.453 3.941 -8.937 1.00 92.62 122 VAL A C 1
ATOM 822 O O . VAL A 1 122 ? 7.868 4.607 -9.879 1.00 92.62 122 VAL A O 1
ATOM 825 N N . ALA A 1 123 ? 8.041 2.799 -8.569 1.00 92.75 123 ALA A N 1
ATOM 826 C CA . ALA A 1 123 ? 9.247 2.268 -9.207 1.00 92.75 123 ALA A CA 1
ATOM 827 C C . ALA A 1 123 ? 9.027 1.890 -10.678 1.00 92.75 123 ALA A C 1
ATOM 829 O O . ALA A 1 123 ? 9.941 2.034 -11.487 1.00 92.75 123 ALA A O 1
ATOM 830 N N . GLU A 1 124 ? 7.823 1.444 -11.045 1.00 91.19 124 GLU A N 1
ATOM 831 C CA . GLU A 1 124 ? 7.475 1.122 -12.434 1.00 91.19 124 GLU A CA 1
ATOM 832 C C . GLU A 1 124 ? 7.570 2.338 -13.372 1.00 91.19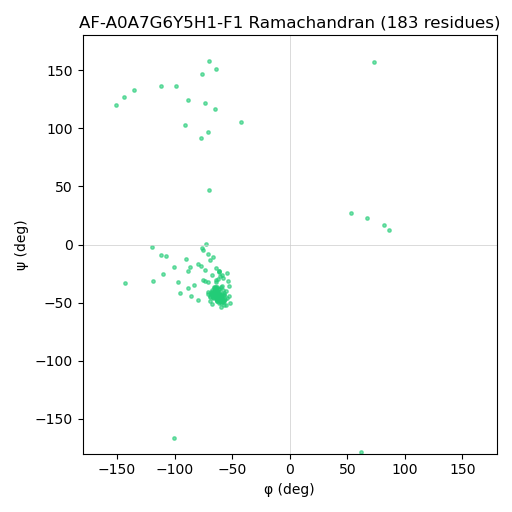 124 GLU A C 1
ATOM 834 O O . GLU A 1 124 ? 7.834 2.183 -14.562 1.00 91.19 124 GLU A O 1
ATOM 839 N N . ARG A 1 125 ? 7.459 3.560 -12.838 1.00 88.75 125 ARG A N 1
ATOM 840 C CA . ARG A 1 125 ? 7.630 4.806 -13.605 1.00 88.75 125 ARG A CA 1
ATOM 841 C C . ARG A 1 125 ? 9.096 5.130 -13.919 1.00 88.75 125 ARG A C 1
ATOM 843 O O . ARG A 1 125 ? 9.369 6.098 -14.621 1.00 88.75 125 ARG A O 1
ATOM 850 N N . GLY A 1 126 ? 10.036 4.337 -13.402 1.00 87.69 126 GLY A N 1
ATOM 851 C CA . GLY A 1 126 ? 11.474 4.491 -13.606 1.00 87.69 126 GLY A CA 1
ATOM 852 C C . GLY A 1 126 ? 12.238 5.513 -12.741 1.00 87.69 126 GLY A C 1
ATOM 853 O O . GLY A 1 126 ? 13.361 5.835 -13.137 1.00 87.69 126 GLY A O 1
ATOM 854 N N . PRO A 1 127 ? 11.740 6.042 -11.600 1.00 89.62 127 PRO A N 1
ATOM 855 C CA . PRO A 1 127 ? 12.558 6.899 -10.745 1.00 89.62 127 PRO A CA 1
ATOM 856 C C . PRO A 1 127 ? 13.663 6.092 -10.034 1.00 89.62 127 PRO A C 1
ATOM 858 O O . PRO A 1 127 ? 13.546 4.874 -9.852 1.00 89.62 127 PRO A O 1
ATOM 861 N N . PRO A 1 128 ? 14.746 6.747 -9.580 1.00 92.19 128 PRO A N 1
ATOM 862 C CA . PRO A 1 128 ? 15.777 6.093 -8.783 1.00 92.19 128 PRO A CA 1
ATOM 863 C C . PRO A 1 128 ? 15.221 5.604 -7.435 1.00 92.19 128 PRO A C 1
ATOM 865 O O . PRO A 1 128 ? 14.326 6.212 -6.850 1.00 92.19 128 PRO A O 1
ATOM 868 N N . LEU A 1 129 ? 15.812 4.534 -6.883 1.00 91.25 129 LEU A N 1
ATOM 869 C CA . LEU A 1 129 ? 15.351 3.906 -5.632 1.00 91.25 129 LEU A CA 1
ATOM 870 C C . LEU A 1 129 ? 15.210 4.902 -4.466 1.00 91.25 129 LEU A C 1
ATOM 872 O O . LEU A 1 129 ? 14.293 4.774 -3.660 1.00 91.25 129 LEU A O 1
ATOM 876 N N . GLY A 1 130 ? 16.095 5.900 -4.382 1.00 93.38 130 GLY A N 1
ATOM 877 C CA . GLY A 1 130 ? 16.043 6.930 -3.341 1.00 93.38 130 GLY A CA 1
ATOM 878 C C . GLY A 1 130 ? 14.756 7.758 -3.368 1.00 93.38 130 GLY A C 1
ATOM 879 O O . GLY A 1 130 ? 14.201 8.048 -2.312 1.00 93.38 130 GLY A O 1
ATOM 880 N N . GLU A 1 131 ? 14.238 8.075 -4.557 1.00 94.12 131 GLU A N 1
ATOM 881 C CA . GLU A 1 131 ? 12.965 8.787 -4.707 1.00 94.12 131 GLU A CA 1
ATOM 882 C C . GLU A 1 131 ? 11.783 7.894 -4.327 1.00 94.12 131 GLU A C 1
ATOM 884 O O . GLU A 1 131 ? 10.893 8.338 -3.606 1.00 94.12 131 GLU A O 1
ATOM 889 N N . VAL A 1 132 ? 11.808 6.612 -4.713 1.00 94.25 132 VAL A N 1
ATOM 890 C CA . VAL A 1 132 ? 10.774 5.643 -4.309 1.00 94.25 132 VAL A CA 1
ATOM 891 C C . VAL A 1 132 ? 10.694 5.545 -2.783 1.00 94.25 132 VAL A C 1
ATOM 893 O O . VAL A 1 132 ? 9.615 5.655 -2.198 1.00 94.25 132 VAL A O 1
ATOM 896 N N . VAL A 1 133 ? 11.847 5.395 -2.123 1.00 95.44 133 VAL A N 1
ATOM 897 C CA . VAL A 1 133 ? 11.936 5.333 -0.659 1.00 95.44 133 VAL A CA 1
ATOM 898 C C . VAL A 1 133 ? 11.462 6.641 -0.022 1.00 95.44 133 VAL A C 1
ATOM 900 O O . VAL A 1 133 ? 10.759 6.595 0.985 1.00 95.44 133 VAL A O 1
ATOM 903 N N . ALA A 1 134 ? 11.789 7.797 -0.606 1.00 95.75 134 ALA A N 1
ATOM 904 C CA . ALA A 1 134 ? 11.332 9.093 -0.111 1.00 95.75 134 ALA A CA 1
ATOM 905 C C . ALA A 1 134 ? 9.806 9.246 -0.203 1.00 95.75 134 ALA A C 1
ATOM 907 O O . ALA A 1 134 ? 9.183 9.699 0.757 1.00 95.75 134 ALA A O 1
ATOM 908 N N . VAL A 1 135 ? 9.189 8.823 -1.312 1.00 95.50 135 VAL A N 1
ATOM 909 C CA . VAL A 1 135 ? 7.729 8.858 -1.494 1.00 95.50 135 VAL A CA 1
ATOM 910 C C . VAL A 1 135 ? 7.033 7.963 -0.470 1.00 95.50 135 VAL A C 1
ATOM 912 O O . VAL A 1 135 ? 6.117 8.416 0.216 1.00 95.50 135 VAL A O 1
ATOM 915 N N . VAL A 1 136 ? 7.496 6.721 -0.301 1.00 96.06 136 VAL A N 1
ATOM 916 C CA . VAL A 1 136 ? 6.929 5.797 0.696 1.00 96.06 136 VAL A CA 1
ATOM 917 C C . VAL A 1 136 ? 7.161 6.302 2.122 1.00 96.06 136 VAL A C 1
ATOM 919 O O . VAL A 1 136 ? 6.264 6.226 2.960 1.00 96.06 136 VAL A O 1
ATOM 922 N N . GLY A 1 137 ? 8.338 6.857 2.409 1.00 93.88 137 GLY A N 1
ATOM 923 C CA . GLY A 1 137 ? 8.639 7.473 3.699 1.00 93.88 137 GLY A CA 1
ATOM 924 C C . GLY A 1 137 ? 7.710 8.649 4.003 1.00 93.88 137 GLY A C 1
ATOM 925 O O . GLY A 1 137 ? 7.158 8.728 5.098 1.00 93.88 137 GLY A O 1
ATOM 926 N N . CYS A 1 138 ? 7.470 9.519 3.018 1.00 95.38 138 CYS A N 1
ATOM 927 C CA . CYS A 1 138 ? 6.526 10.628 3.128 1.00 95.38 138 CYS A CA 1
ATOM 928 C C . CYS A 1 138 ? 5.103 10.121 3.392 1.00 95.38 138 CYS A C 1
ATOM 930 O O . CYS A 1 138 ? 4.459 10.568 4.340 1.00 95.38 138 CYS A O 1
ATOM 932 N N . TRP A 1 139 ? 4.646 9.121 2.633 1.00 96.69 139 TRP A N 1
ATOM 933 C CA . TRP A 1 139 ? 3.358 8.462 2.862 1.00 96.69 139 TRP A CA 1
ATOM 934 C C . TRP A 1 139 ? 3.231 7.921 4.297 1.00 96.69 139 TRP A C 1
ATOM 936 O O . TRP A 1 139 ? 2.215 8.154 4.960 1.00 96.69 139 TRP A O 1
ATOM 946 N N . ALA A 1 140 ? 4.264 7.247 4.810 1.00 93.56 140 ALA A N 1
ATOM 947 C CA . ALA A 1 140 ? 4.261 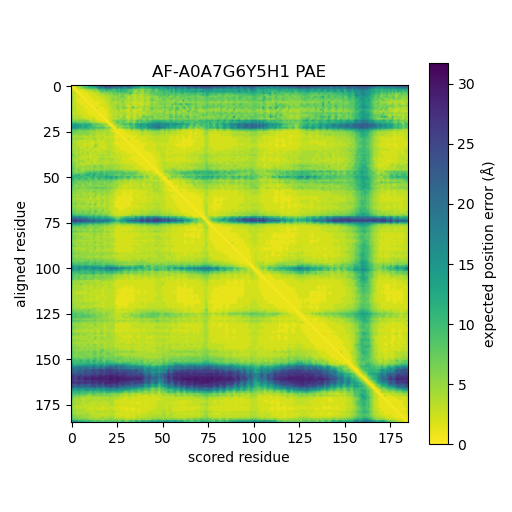6.692 6.161 1.00 93.56 140 ALA A CA 1
ATOM 948 C C . ALA A 1 140 ? 4.177 7.796 7.227 1.00 93.56 140 ALA A C 1
ATOM 950 O O . ALA A 1 140 ? 3.363 7.707 8.147 1.00 93.56 140 ALA A O 1
ATOM 951 N N . VAL A 1 141 ? 4.965 8.867 7.082 1.00 93.94 141 VAL A N 1
ATOM 952 C CA . VAL A 1 141 ? 4.951 10.018 8.000 1.00 93.94 141 VAL A CA 1
ATOM 953 C C . VAL A 1 141 ? 3.599 10.728 7.980 1.00 93.94 141 VAL A C 1
ATOM 955 O O . VAL A 1 141 ? 3.043 10.999 9.044 1.00 93.94 141 VAL A O 1
ATOM 958 N N . VAL A 1 142 ? 3.036 10.989 6.797 1.00 94.25 142 VAL A N 1
ATOM 959 C CA . VAL A 1 142 ? 1.713 11.618 6.655 1.00 94.25 142 VAL A CA 1
ATOM 960 C C . VAL A 1 142 ? 0.631 10.744 7.285 1.00 94.25 142 VAL A C 1
ATOM 962 O O . VAL A 1 142 ? -0.232 11.264 7.988 1.00 94.25 142 VAL A O 1
ATOM 965 N N . SER A 1 143 ? 0.702 9.424 7.110 1.00 92.19 143 SER A N 1
ATOM 966 C CA . SER A 1 143 ? -0.237 8.484 7.735 1.00 92.19 143 SER A CA 1
ATOM 967 C C . SER A 1 143 ? -0.150 8.506 9.261 1.00 92.19 143 SER A C 1
ATOM 969 O O . SER A 1 143 ? -1.178 8.560 9.935 1.00 92.19 143 SER A O 1
ATOM 971 N N . LEU A 1 144 ? 1.065 8.525 9.818 1.00 90.19 144 LEU A N 1
ATOM 972 C CA . LEU A 1 144 ? 1.290 8.645 11.260 1.00 90.19 144 LEU A CA 1
ATOM 973 C C . LEU A 1 144 ? 0.775 9.977 11.811 1.00 90.19 144 LEU A C 1
ATOM 975 O O . LEU A 1 144 ? 0.072 9.990 12.821 1.00 90.19 144 LEU A O 1
ATOM 979 N N . ALA A 1 145 ? 1.067 11.086 11.131 1.00 91.12 145 ALA A N 1
ATOM 980 C CA . ALA A 1 145 ? 0.599 12.409 11.524 1.00 91.12 145 ALA A CA 1
ATOM 981 C C . ALA A 1 145 ? -0.933 12.509 11.465 1.00 91.12 145 ALA A C 1
ATOM 983 O O . ALA A 1 145 ? -1.561 12.926 12.437 1.00 91.12 145 ALA A O 1
ATOM 984 N N . ALA A 1 146 ? -1.548 12.071 10.364 1.00 88.94 146 ALA A N 1
ATOM 985 C CA . ALA A 1 146 ? -2.999 12.053 10.210 1.00 88.94 146 ALA A CA 1
ATOM 986 C C . ALA A 1 146 ? -3.662 11.168 11.273 1.00 88.94 146 ALA A C 1
ATOM 988 O O . ALA A 1 146 ? -4.638 11.574 11.902 1.00 88.94 146 ALA A O 1
ATOM 989 N N . GLY A 1 147 ? -3.094 9.993 11.539 1.00 86.19 147 GLY A N 1
ATOM 990 C CA . GLY A 1 147 ? -3.576 9.096 12.578 1.00 86.19 147 GLY A CA 1
ATOM 991 C C . GLY A 1 147 ? -3.466 9.697 13.981 1.00 86.19 147 GLY A C 1
ATOM 992 O O . GLY A 1 147 ? -4.411 9.597 14.759 1.00 86.19 147 GLY A O 1
ATOM 993 N N . ALA A 1 148 ? -2.372 10.401 14.287 1.00 85.56 148 ALA A N 1
ATOM 994 C CA . ALA A 1 148 ? -2.205 11.131 15.545 1.00 85.56 148 ALA A CA 1
ATOM 995 C C . ALA A 1 148 ? -3.211 12.287 15.697 1.00 85.56 148 ALA A C 1
ATOM 997 O O . ALA A 1 148 ? -3.716 12.518 16.795 1.00 85.56 148 ALA A O 1
ATOM 998 N N . VAL A 1 149 ? -3.549 12.987 14.608 1.00 86.62 149 VAL A N 1
ATOM 999 C CA . VAL A 1 149 ? -4.598 14.023 14.598 1.00 86.62 149 VAL A CA 1
ATOM 1000 C C . VAL A 1 149 ? -5.978 13.408 14.843 1.00 86.62 149 VAL A C 1
ATOM 1002 O O . VAL A 1 149 ? -6.740 13.899 15.673 1.00 86.62 149 VAL A O 1
ATOM 1005 N N . VAL A 1 150 ? -6.308 12.299 14.176 1.00 84.19 150 VAL A N 1
ATOM 1006 C CA . VAL A 1 150 ? -7.573 11.588 14.421 1.00 84.19 150 VAL A CA 1
ATOM 1007 C C . VAL A 1 150 ? -7.632 11.103 15.871 1.00 84.19 150 VAL A C 1
ATOM 1009 O O . VAL A 1 150 ? -8.641 11.300 16.548 1.00 84.19 150 VAL A O 1
ATOM 1012 N N . ALA A 1 151 ? -6.534 10.545 16.382 1.00 79.50 151 ALA A N 1
ATOM 1013 C CA . ALA A 1 151 ? -6.410 10.133 17.772 1.00 79.50 151 ALA A CA 1
ATOM 1014 C C . ALA A 1 151 ? -6.651 11.302 18.734 1.00 79.50 151 ALA A C 1
ATOM 1016 O O . ALA A 1 151 ? -7.469 11.185 19.643 1.00 79.50 151 ALA A O 1
ATOM 1017 N N . SER A 1 152 ? -6.002 12.448 18.521 1.00 79.00 152 SER A N 1
ATOM 1018 C CA . SER A 1 152 ? -6.112 13.607 19.412 1.00 79.00 152 SER A CA 1
ATOM 1019 C C . SER A 1 152 ? -7.496 14.257 19.400 1.00 79.00 152 SER A C 1
ATOM 1021 O O . SER A 1 152 ? -7.898 14.824 20.409 1.00 79.00 152 SER A O 1
ATOM 1023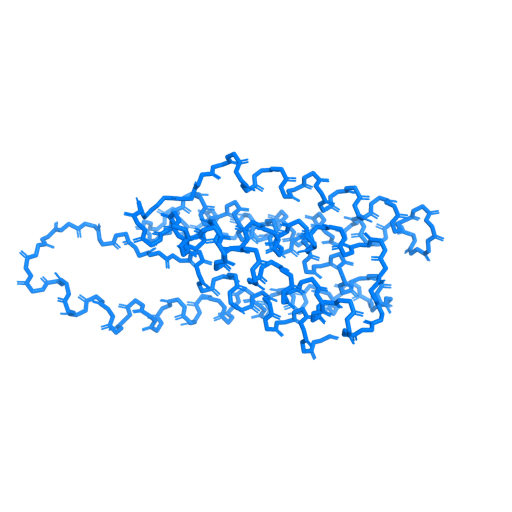 N N . VAL A 1 153 ? -8.264 14.136 18.314 1.00 80.06 153 VAL A N 1
ATOM 1024 C CA . VAL A 1 153 ? -9.650 14.630 18.241 1.00 80.06 153 VAL A CA 1
ATOM 1025 C C . VAL A 1 153 ? -10.646 13.633 18.848 1.00 80.06 153 VAL A C 1
ATOM 1027 O O . VAL A 1 153 ? -11.639 14.033 19.466 1.00 80.06 153 VAL A O 1
ATOM 1030 N N . VAL A 1 154 ? -10.404 12.327 18.694 1.00 73.06 154 VAL A N 1
ATOM 1031 C CA . VAL A 1 154 ? -11.338 11.268 19.114 1.00 73.06 154 VAL A CA 1
ATOM 1032 C C . VAL A 1 154 ? -11.120 10.837 20.569 1.00 73.06 154 VAL A C 1
ATOM 1034 O O . VAL A 1 154 ? -12.097 10.589 21.280 1.00 73.06 154 VAL A O 1
ATOM 1037 N N . LEU A 1 155 ? -9.873 10.773 21.044 1.00 66.44 155 LEU A N 1
ATOM 1038 C CA . LEU A 1 155 ? -9.527 10.317 22.397 1.00 66.44 155 LEU A CA 1
ATOM 1039 C C . LEU A 1 155 ? -10.092 11.201 23.521 1.00 66.44 155 LEU A C 1
ATOM 1041 O O . LEU A 1 155 ? -10.684 10.633 24.442 1.00 66.44 155 LEU A O 1
ATOM 1045 N N . PRO A 1 156 ? -10.036 12.549 23.469 1.00 61.38 156 PRO A N 1
ATOM 1046 C CA . PRO A 1 156 ? -10.614 13.389 24.522 1.00 61.38 156 PRO A CA 1
ATOM 1047 C C . PRO A 1 156 ? -12.115 13.145 24.707 1.00 61.38 156 PRO A C 1
ATOM 1049 O O . PRO A 1 156 ? -12.645 13.305 25.801 1.00 61.38 156 PRO A O 1
ATOM 1052 N N . ARG A 1 157 ? -12.802 12.695 23.648 1.00 56.31 157 ARG A N 1
ATOM 1053 C CA . ARG A 1 157 ? -14.235 12.377 23.674 1.00 56.31 157 ARG A CA 1
ATOM 1054 C C . ARG A 1 157 ? -14.546 11.007 24.287 1.00 56.31 157 ARG A C 1
ATOM 1056 O O . ARG A 1 157 ? -15.695 10.761 24.634 1.00 56.31 157 ARG A O 1
ATOM 1063 N N . ARG A 1 158 ? -13.558 10.111 24.417 1.00 52.47 158 ARG A N 1
ATOM 1064 C CA . ARG A 1 158 ? -13.737 8.737 24.935 1.00 52.47 158 ARG A CA 1
ATOM 1065 C C . ARG A 1 158 ? -13.110 8.508 26.317 1.00 52.47 158 ARG A C 1
ATOM 1067 O O . ARG A 1 158 ? -13.591 7.655 27.060 1.00 52.47 158 ARG A O 1
ATOM 1074 N N . VAL A 1 159 ? -12.091 9.288 26.686 1.00 49.91 159 VAL A N 1
ATOM 1075 C CA . VAL A 1 159 ? -11.336 9.143 27.949 1.00 49.91 159 VAL A CA 1
ATOM 1076 C C . VAL A 1 159 ? -12.116 9.615 29.186 1.00 49.91 159 VAL A C 1
ATOM 1078 O O . VAL A 1 159 ? -11.877 9.105 30.274 1.00 49.91 159 VAL A O 1
ATOM 1081 N N . VAL A 1 160 ? -13.125 10.483 29.044 1.00 49.69 160 VAL A N 1
ATOM 1082 C CA . VAL A 1 160 ? -13.956 10.936 30.186 1.00 49.69 160 VAL A CA 1
ATOM 1083 C C . VAL A 1 160 ? -14.808 9.801 30.798 1.00 49.69 160 VAL A C 1
ATOM 1085 O O . VAL A 1 160 ? -15.354 9.966 31.883 1.00 49.69 160 VAL A O 1
ATOM 1088 N N . GLY A 1 161 ? -14.901 8.623 30.160 1.00 44.78 161 GLY A N 1
ATOM 1089 C CA . GLY A 1 161 ? -15.779 7.540 30.626 1.00 44.78 161 GLY A CA 1
ATOM 1090 C C . GLY A 1 161 ? -15.137 6.204 31.015 1.00 44.78 161 GLY A C 1
ATOM 1091 O O . GLY A 1 161 ? -15.709 5.507 31.851 1.00 44.78 161 GLY A O 1
ATOM 1092 N N . ARG A 1 162 ? -14.024 5.761 30.407 1.00 45.56 162 ARG A N 1
ATOM 1093 C CA . ARG A 1 162 ? -13.539 4.373 30.587 1.00 45.56 162 ARG A CA 1
ATOM 1094 C C . ARG A 1 162 ? -12.019 4.260 30.454 1.00 45.56 162 ARG A C 1
ATOM 1096 O O . ARG A 1 162 ? -11.477 4.523 29.387 1.00 45.56 162 ARG A O 1
ATOM 1103 N N . GLY A 1 163 ? -11.350 3.793 31.511 1.00 44.22 163 GLY A N 1
ATOM 1104 C CA . GLY A 1 163 ? -9.910 3.492 31.566 1.00 44.22 163 GLY A CA 1
ATOM 1105 C C . GLY A 1 163 ? -9.480 2.259 30.756 1.00 44.22 163 GLY A C 1
ATOM 1106 O O . GLY A 1 163 ? -8.766 1.404 31.268 1.00 44.22 163 GLY A O 1
ATOM 1107 N N . LEU A 1 164 ? -9.933 2.140 29.507 1.00 47.62 164 LEU A N 1
ATOM 1108 C CA . LEU A 1 164 ? -9.608 1.038 28.603 1.00 47.62 164 LEU A CA 1
ATOM 1109 C C . LEU A 1 164 ? -8.738 1.556 27.459 1.00 47.62 164 LEU A C 1
ATOM 1111 O O . LEU A 1 164 ? -9.018 2.616 26.903 1.00 47.62 164 LEU A O 1
ATOM 1115 N N . ARG A 1 165 ? -7.692 0.790 27.123 1.00 52.00 165 ARG A N 1
ATOM 1116 C CA . ARG A 1 165 ? -6.834 0.969 25.941 1.00 52.00 165 ARG A CA 1
ATOM 1117 C C . ARG A 1 165 ? -7.714 1.291 24.732 1.00 52.00 165 ARG A C 1
ATOM 1119 O O . ARG A 1 165 ? -8.435 0.427 24.244 1.00 52.00 165 ARG A O 1
ATOM 1126 N N . ALA A 1 166 ? -7.718 2.551 24.314 1.00 53.34 166 ALA A N 1
ATOM 1127 C CA . ALA A 1 166 ? -8.527 2.996 23.195 1.00 53.34 166 ALA A CA 1
ATOM 1128 C C . ALA A 1 166 ? -7.843 2.544 21.900 1.00 53.34 166 ALA A C 1
ATOM 1130 O O . ALA A 1 166 ? -6.968 3.232 21.385 1.00 53.34 166 ALA A O 1
ATOM 1131 N N . GLU A 1 167 ? -8.218 1.363 21.414 1.00 63.78 167 GLU A N 1
ATOM 1132 C CA . GLU A 1 167 ? -7.857 0.889 20.077 1.00 63.78 167 GLU A CA 1
ATOM 1133 C C . GLU A 1 167 ? -8.538 1.814 19.051 1.00 63.78 167 GLU A C 1
ATOM 1135 O O . GLU A 1 167 ? -9.765 1.959 19.036 1.00 63.78 167 GLU A O 1
ATOM 1140 N N . LEU A 1 168 ? -7.734 2.533 18.263 1.00 68.25 168 LEU A N 1
ATOM 1141 C CA . LEU A 1 168 ? -8.206 3.437 17.214 1.00 68.25 168 LEU A CA 1
ATOM 1142 C C . LEU A 1 168 ? -8.124 2.725 15.859 1.00 68.25 168 LEU A C 1
ATOM 1144 O O . LEU A 1 168 ? -7.092 2.116 15.585 1.00 68.25 168 LEU A O 1
ATOM 1148 N N . PRO A 1 169 ? -9.156 2.839 15.003 1.00 79.19 169 PRO A N 1
ATOM 1149 C CA . PRO A 1 169 ? -9.136 2.256 13.667 1.00 79.19 169 PRO A CA 1
ATOM 1150 C C . PRO A 1 169 ? -8.164 3.043 12.780 1.00 79.19 169 PRO A C 1
ATOM 1152 O O . PRO A 1 169 ? -8.487 4.129 12.284 1.00 79.19 169 PRO A O 1
ATOM 1155 N N . PHE A 1 170 ? -6.938 2.540 12.647 1.00 84.81 170 PHE A N 1
ATOM 1156 C CA . PHE A 1 170 ? -5.858 3.194 11.908 1.00 84.81 170 PHE A CA 1
ATOM 1157 C C . PHE A 1 170 ? -5.891 2.844 10.409 1.00 84.81 170 PHE A C 1
ATOM 1159 O O . PHE A 1 170 ? -5.370 3.590 9.572 1.00 84.81 170 PHE A O 1
ATOM 1166 N N . GLY A 1 171 ? -6.576 1.755 10.046 1.00 86.62 171 GLY A N 1
ATOM 1167 C CA . GLY A 1 171 ? -6.703 1.250 8.682 1.00 86.62 171 GLY A CA 1
ATOM 1168 C C . GLY A 1 171 ? -7.289 2.257 7.681 1.00 86.62 171 GLY A C 1
ATOM 1169 O O . GLY A 1 171 ? -6.685 2.456 6.624 1.00 86.62 171 GLY A O 1
ATOM 1170 N N . PRO A 1 172 ? -8.417 2.942 7.969 1.00 91.12 172 PRO A N 1
ATOM 1171 C CA . PRO A 1 172 ? -8.989 3.954 7.085 1.00 91.12 172 PRO A CA 1
ATOM 1172 C C . PRO A 1 172 ? -8.044 5.118 6.795 1.00 91.12 172 PRO A C 1
ATOM 1174 O O . PRO A 1 172 ? -8.034 5.621 5.674 1.00 91.12 172 PRO A O 1
ATOM 1177 N N . VAL A 1 173 ? -7.236 5.532 7.777 1.00 92.81 173 VAL A N 1
ATOM 1178 C CA . VAL A 1 173 ? -6.253 6.607 7.585 1.00 92.81 173 VAL A CA 1
ATOM 1179 C C . VAL A 1 173 ? -5.140 6.134 6.654 1.00 92.81 173 VAL A C 1
ATOM 1181 O O . VAL A 1 173 ? -4.858 6.809 5.666 1.00 92.81 173 VAL A O 1
ATOM 1184 N N . LEU A 1 174 ? -4.569 4.951 6.906 1.00 93.38 174 LEU A N 1
ATOM 1185 C CA . LEU A 1 174 ? -3.541 4.354 6.047 1.00 93.38 174 LEU A CA 1
ATOM 1186 C C . LEU A 1 174 ? -4.015 4.208 4.594 1.00 93.38 174 LEU A C 1
ATOM 1188 O O . LEU A 1 174 ? -3.305 4.598 3.667 1.00 93.38 174 LEU A O 1
ATOM 1192 N N . LEU A 1 175 ? -5.228 3.681 4.399 1.00 93.56 175 LEU A N 1
ATOM 1193 C CA . LEU A 1 175 ? -5.834 3.505 3.078 1.00 93.56 175 LEU A CA 1
ATOM 1194 C C . LEU A 1 175 ? -6.112 4.848 2.399 1.00 93.56 175 LEU A C 1
ATOM 1196 O O . LEU A 1 175 ? -5.809 5.006 1.219 1.00 93.56 175 LEU A O 1
ATOM 1200 N N . GLY A 1 176 ? -6.656 5.823 3.129 1.00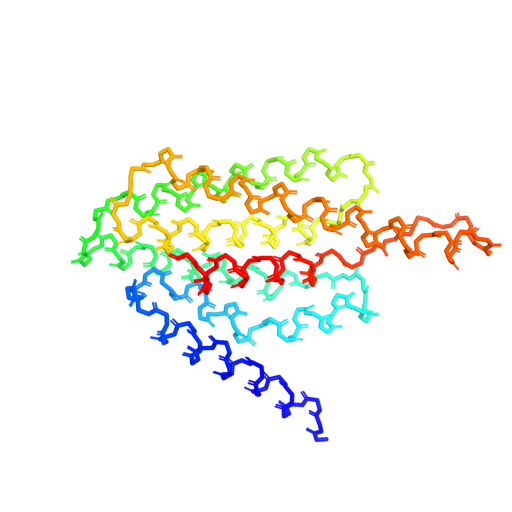 94.06 176 GLY A N 1
ATOM 1201 C CA . GLY A 1 176 ? -6.945 7.151 2.590 1.00 94.06 176 GLY A CA 1
ATOM 1202 C C . GLY A 1 176 ? -5.687 7.864 2.097 1.00 94.06 176 GLY A C 1
ATOM 1203 O O . GLY A 1 176 ? -5.662 8.362 0.972 1.00 94.06 176 GLY A O 1
ATOM 1204 N N . VAL A 1 177 ? -4.619 7.857 2.902 1.00 95.06 177 VAL A N 1
ATOM 1205 C CA . VAL A 1 177 ? -3.336 8.464 2.517 1.00 95.06 177 VAL A CA 1
ATOM 1206 C C . VAL A 1 177 ? -2.686 7.682 1.370 1.00 95.06 177 VAL A C 1
ATOM 1208 O O . VAL A 1 177 ? -2.165 8.298 0.445 1.00 95.06 177 VAL A O 1
ATOM 1211 N N . PHE A 1 178 ? -2.768 6.345 1.368 1.00 96.00 178 PHE A N 1
ATOM 1212 C CA . PHE A 1 178 ? -2.283 5.514 0.256 1.00 96.00 178 PHE A CA 1
ATOM 1213 C C . PHE A 1 178 ? -2.942 5.899 -1.071 1.00 96.00 178 PHE A C 1
ATOM 1215 O O . PHE A 1 178 ? -2.242 6.200 -2.034 1.00 96.00 178 PHE A O 1
ATOM 1222 N N . TRP A 1 179 ? -4.275 5.957 -1.113 1.00 94.94 179 TRP A N 1
ATOM 1223 C CA . TRP A 1 179 ? -4.999 6.333 -2.327 1.00 94.94 179 TRP A CA 1
ATOM 1224 C C . TRP A 1 179 ? -4.695 7.763 -2.768 1.00 94.94 179 TRP A C 1
ATOM 1226 O O . TRP A 1 179 ? -4.558 8.003 -3.962 1.00 94.94 179 TRP A O 1
ATOM 1236 N N . GLY A 1 180 ? -4.517 8.692 -1.825 1.00 92.44 180 GLY A N 1
ATOM 1237 C CA . GLY A 1 180 ? -4.064 10.047 -2.135 1.00 92.44 180 GLY A CA 1
ATOM 1238 C C . GLY A 1 180 ? -2.725 10.057 -2.874 1.00 92.44 180 GLY A C 1
ATOM 1239 O O . GLY A 1 180 ? -2.609 10.696 -3.911 1.00 92.44 180 GLY A O 1
ATOM 1240 N N . PHE A 1 181 ? -1.735 9.302 -2.393 1.00 93.25 181 PHE A N 1
ATOM 1241 C CA . PHE A 1 181 ? -0.423 9.211 -3.044 1.00 93.25 181 PHE A CA 1
ATOM 1242 C C . PHE A 1 181 ? -0.478 8.506 -4.401 1.00 93.25 181 PHE A C 1
ATOM 1244 O O . PHE A 1 181 ? 0.142 8.973 -5.348 1.00 93.25 181 PHE A O 1
ATOM 1251 N N . VAL A 1 182 ? -1.230 7.408 -4.509 1.00 90.00 182 VAL A N 1
ATOM 1252 C CA . VAL A 1 182 ? -1.351 6.645 -5.762 1.00 90.00 182 VAL A CA 1
ATOM 1253 C C . VAL A 1 182 ? -2.050 7.448 -6.862 1.00 90.00 182 VAL A C 1
ATOM 1255 O O . VAL A 1 182 ? -1.696 7.307 -8.027 1.00 90.00 182 VAL A O 1
ATOM 1258 N N . LEU A 1 183 ? -3.050 8.261 -6.510 1.00 88.38 183 LEU A N 1
ATOM 1259 C CA . LEU A 1 183 ? -3.844 9.016 -7.484 1.00 88.38 183 LEU A CA 1
ATOM 1260 C C . LEU A 1 183 ? -3.248 10.387 -7.832 1.00 88.38 183 LEU A C 1
ATOM 1262 O O . LEU A 1 183 ? -3.591 10.934 -8.877 1.00 88.38 183 LEU A O 1
ATOM 1266 N N . LEU A 1 184 ? -2.411 10.964 -6.961 1.00 84.75 184 LEU A N 1
ATOM 1267 C CA . LEU A 1 184 ? -1.815 12.292 -7.166 1.00 84.75 184 LEU A CA 1
ATOM 1268 C C . LEU A 1 184 ? -0.367 12.260 -7.668 1.00 84.75 184 LEU A C 1
ATOM 1270 O O . LEU A 1 184 ? 0.110 13.289 -8.147 1.00 84.75 184 LEU A O 1
ATOM 1274 N N . GLY A 1 185 ? 0.340 11.140 -7.507 1.00 71.81 185 GLY A N 1
ATOM 1275 C CA . GLY A 1 185 ? 1.729 10.970 -7.946 1.00 71.81 185 GLY A CA 1
ATOM 1276 C C . GLY A 1 185 ? 1.836 10.060 -9.147 1.00 71.81 185 GLY A C 1
ATOM 1277 O O . GLY A 1 185 ? 2.763 10.269 -9.954 1.00 71.81 185 GLY A O 1
#

InterPro domains:
  IPR000045 Prepilin type IV endopeptidase, peptidase domain [PF01478] (33-120)

Organism: NCBI:txid150026

Solvent-accessible surface area (backbone atoms only — not comparable to full-atom values): 9528 Å² total; per-residue (Å²): 116,66,71,61,52,52,36,52,51,52,17,51,50,44,43,50,49,49,67,68,58,56,85,71,55,51,18,37,43,14,49,48,53,46,26,57,44,44,52,56,51,39,50,37,17,72,72,66,66,46,56,60,60,86,67,46,57,57,38,45,54,35,24,50,52,9,14,50,48,25,30,77,73,80,53,41,66,56,17,42,51,38,17,48,53,38,13,51,49,42,29,54,54,37,49,59,52,25,73,74,73,80,49,56,73,42,47,28,53,41,48,13,38,52,29,16,22,50,18,12,42,50,30,63,72,65,58,58,70,69,57,36,50,47,52,44,48,50,52,50,51,51,28,52,52,52,43,51,52,52,44,65,66,52,44,72,77,50,59,86,78,50,104,59,88,80,81,67,62,54,52,51,44,45,51,52,48,49,51,51,51,70,62,74,106

Sequence (185 aa):
MEEKTIRIVVAAGLCVALLGAGGVGPAAIGALYLAVVTAALVQHDLRELRLPDALVLPGAAFVAVGAVWSALGFGGWLVVGAALVCGVGTLVGFVVLASGGGLGMGDVKLAAVLAAALAAVVAERGPPLGEVVAVVGCWAVVSLAAGAVVASVVLPRRVVGRGLRAELPFGPVLLGVFWGFVLLG